Protein AF-A0A7Y1UK53-F1 (afdb_monomer_lite)

Radius of gyration: 24.11 Å; chains: 1; bounding box: 66×49×59 Å

Foldseek 3Di:
DDPDDAPCVVLCVVVCCLVVVLVVVLPPDDDDDDDDDDPVVVCVVVVVVVVVVVVVVVVVCVVPPPPPPCALVNLVVVLVVCLVVLHADAQQSSLVSCLVVCLVCLVVVVVVVVVNQLVVLLVVLVVLCVLLVADPVLSVVSSVLLVVQLVVLSVQLVCQSPDPPHGPLSNVVSSPRVVRSCVCVLVSVCVRHDDPSNVVSVVVLLVVLVVVLQVQLVVLLVVLCVQQVDDPLLSLLSSLLSSLADPSQDFPDDDGNVPPDRHRAYDPRSVVSNCVSDDPRSNVSVVVVVVVVVVVVQVVQVSSSYGQDPVNLSVCPNRD

Structure (mmCIF, N/CA/C/O backbone):
data_AF-A0A7Y1UK53-F1
#
_entry.id   AF-A0A7Y1UK53-F1
#
loop_
_atom_site.group_PDB
_atom_site.id
_atom_site.type_symbol
_atom_site.label_atom_id
_atom_site.label_alt_id
_atom_site.label_comp_id
_atom_site.label_asym_id
_atom_site.label_entity_id
_atom_site.label_seq_id
_atom_site.pdbx_PDB_ins_code
_atom_site.Cartn_x
_atom_site.Cartn_y
_atom_site.Cartn_z
_atom_site.occupancy
_atom_site.B_iso_or_equiv
_atom_site.auth_seq_id
_atom_site.auth_comp_id
_atom_site.auth_asym_id
_atom_site.auth_atom_id
_atom_site.pdbx_PDB_model_num
ATOM 1 N N . MET A 1 1 ? -17.431 25.191 1.218 1.00 30.12 1 MET A N 1
ATO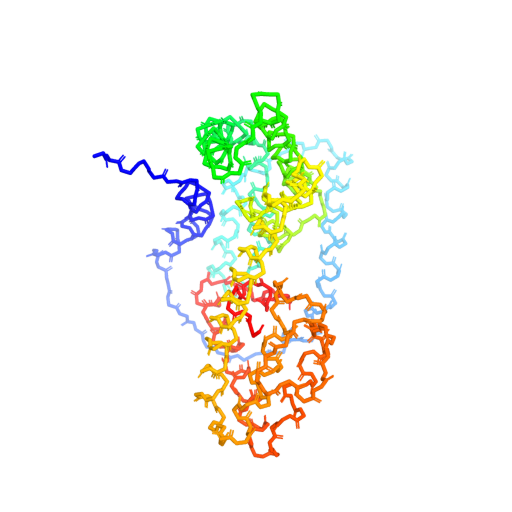M 2 C CA . MET A 1 1 ? -16.284 24.800 2.061 1.00 30.12 1 MET A CA 1
ATOM 3 C C . MET A 1 1 ? -15.197 24.296 1.139 1.00 30.12 1 MET A C 1
ATOM 5 O O . MET A 1 1 ? -15.402 23.319 0.433 1.00 30.12 1 MET A O 1
ATOM 9 N N . THR A 1 2 ? -14.118 25.059 1.030 1.00 26.05 2 THR A N 1
ATOM 10 C CA . THR A 1 2 ? -12.956 24.758 0.193 1.00 26.05 2 THR A CA 1
ATOM 11 C C . THR A 1 2 ? -12.216 23.565 0.791 1.00 26.05 2 THR A C 1
ATOM 13 O O . THR A 1 2 ? -11.764 23.652 1.929 1.00 26.05 2 THR A O 1
ATOM 16 N N . LYS A 1 3 ? -12.134 22.448 0.055 1.00 30.72 3 LYS A N 1
ATOM 17 C CA . LYS A 1 3 ? -11.246 21.326 0.388 1.00 30.72 3 LYS A CA 1
ATOM 18 C C . LYS A 1 3 ? -9.819 21.874 0.443 1.00 30.72 3 LYS A C 1
ATOM 20 O O . LYS A 1 3 ? -9.294 22.271 -0.596 1.00 30.72 3 LYS A O 1
ATOM 25 N N . SER A 1 4 ? -9.226 21.936 1.633 1.00 27.69 4 SER A N 1
ATOM 26 C CA . SER A 1 4 ? -7.779 22.110 1.744 1.00 27.69 4 SER A CA 1
ATOM 27 C C . SER A 1 4 ? -7.099 20.911 1.068 1.00 27.69 4 SER A C 1
ATOM 29 O O . SER A 1 4 ? -7.592 19.787 1.201 1.00 27.69 4 SER A O 1
ATOM 31 N N . PRO A 1 5 ? -6.029 21.130 0.292 1.00 30.48 5 PRO A N 1
ATOM 32 C CA . PRO A 1 5 ? -5.264 20.045 -0.314 1.00 30.48 5 PRO A CA 1
ATOM 33 C C . PRO A 1 5 ? -4.665 19.158 0.791 1.00 30.48 5 PRO A C 1
ATOM 35 O O . PRO A 1 5 ? -3.959 19.663 1.657 1.00 30.48 5 PRO A O 1
ATOM 38 N N . GLY A 1 6 ? -4.987 17.860 0.799 1.00 33.41 6 GLY A N 1
ATOM 39 C CA . GLY A 1 6 ? -4.488 16.909 1.803 1.00 33.41 6 GLY A CA 1
ATOM 40 C C . GLY A 1 6 ? -3.017 16.524 1.590 1.00 33.41 6 GLY A C 1
ATOM 41 O O . GLY A 1 6 ? -2.483 16.693 0.493 1.00 33.41 6 GLY A O 1
ATOM 42 N N . MET A 1 7 ? -2.379 15.956 2.620 1.00 36.75 7 MET A N 1
ATOM 43 C CA . MET A 1 7 ? -0.965 15.534 2.682 1.00 36.75 7 MET A CA 1
ATOM 44 C C . MET A 1 7 ? -0.437 14.763 1.455 1.00 36.75 7 MET A C 1
ATOM 46 O O . MET A 1 7 ? 0.719 14.958 1.062 1.00 36.75 7 MET A O 1
ATOM 50 N N . ARG A 1 8 ? -1.295 13.997 0.761 1.00 36.97 8 ARG A N 1
ATOM 51 C CA . ARG A 1 8 ? -1.004 13.373 -0.549 1.00 36.97 8 ARG A CA 1
ATOM 52 C C . ARG A 1 8 ? -0.418 14.349 -1.573 1.00 36.97 8 ARG A C 1
ATOM 54 O O . ARG A 1 8 ? 0.417 13.959 -2.380 1.00 36.97 8 ARG A O 1
ATOM 61 N N . GLN A 1 9 ? -0.824 15.617 -1.538 1.00 36.00 9 GLN A N 1
ATOM 62 C CA . GLN A 1 9 ? -0.359 16.646 -2.464 1.00 36.00 9 GLN A CA 1
ATOM 63 C C . GLN A 1 9 ? 0.997 17.240 -2.067 1.00 36.00 9 GLN A C 1
ATOM 65 O O . GLN A 1 9 ? 1.722 17.673 -2.952 1.00 36.00 9 GLN A O 1
ATOM 70 N N . TYR A 1 10 ? 1.367 17.223 -0.780 1.00 34.94 10 TYR A N 1
ATOM 71 C CA . TYR A 1 10 ? 2.610 17.816 -0.262 1.00 34.94 10 TYR A CA 1
ATOM 72 C C . TYR A 1 10 ? 3.778 16.819 -0.204 1.00 34.94 10 TYR A C 1
ATOM 74 O O . TYR A 1 10 ? 4.892 17.158 -0.597 1.00 34.94 10 TYR A O 1
ATOM 82 N N . LEU A 1 11 ? 3.520 15.567 0.184 1.00 38.41 11 LEU A N 1
ATOM 83 C CA . LEU A 1 11 ? 4.475 14.457 0.045 1.00 38.41 11 LEU A CA 1
ATOM 84 C C . LEU A 1 11 ? 4.567 13.989 -1.410 1.00 38.41 11 LEU A C 1
ATOM 86 O O . LEU A 1 11 ? 5.667 13.776 -1.909 1.00 38.41 11 LEU A O 1
ATOM 90 N N . GLY A 1 12 ? 3.445 13.978 -2.138 1.00 36.84 12 GLY A N 1
ATOM 91 C CA . GLY A 1 12 ? 3.438 13.875 -3.598 1.00 36.84 12 GLY A CA 1
ATOM 92 C C . GLY A 1 12 ? 4.128 15.056 -4.288 1.00 36.84 12 GLY A C 1
ATOM 93 O O . GLY A 1 12 ? 4.612 14.890 -5.396 1.00 36.84 12 GLY A O 1
ATOM 94 N N . LEU A 1 13 ? 4.260 16.217 -3.633 1.00 36.38 13 LEU A N 1
ATOM 95 C CA . LEU A 1 13 ? 5.105 17.330 -4.086 1.00 36.38 13 LEU A CA 1
ATOM 96 C C . LEU A 1 13 ? 6.578 17.125 -3.752 1.00 36.38 13 LEU A C 1
ATOM 98 O O . LEU A 1 13 ? 7.384 17.647 -4.498 1.00 36.38 13 LEU A O 1
ATOM 102 N N . ALA A 1 14 ? 6.948 16.413 -2.682 1.00 36.78 14 ALA A N 1
ATOM 103 C CA . ALA A 1 14 ? 8.341 16.104 -2.338 1.00 36.78 14 ALA A CA 1
ATOM 104 C C . ALA A 1 14 ? 8.880 14.925 -3.166 1.00 36.78 14 ALA A C 1
ATOM 106 O O . ALA A 1 14 ? 9.961 15.022 -3.738 1.00 36.78 14 ALA A O 1
ATOM 107 N N . ILE A 1 15 ? 8.082 13.864 -3.324 1.00 42.47 15 ILE A N 1
ATOM 108 C CA . ILE A 1 15 ? 8.299 12.774 -4.286 1.00 42.47 15 ILE A CA 1
ATOM 109 C C . ILE A 1 15 ? 8.177 13.322 -5.709 1.00 42.47 15 ILE A C 1
ATOM 111 O O . ILE A 1 15 ? 9.030 13.062 -6.543 1.00 42.47 15 ILE A O 1
ATOM 115 N N . GLY A 1 16 ? 7.187 14.171 -5.977 1.00 39.22 16 GLY A N 1
ATOM 116 C CA . GLY A 1 16 ? 7.048 14.907 -7.232 1.00 39.22 16 GLY A CA 1
ATOM 117 C C . GLY A 1 16 ? 8.107 15.987 -7.437 1.00 39.22 16 GLY A C 1
ATOM 118 O O . GLY A 1 16 ? 8.280 16.413 -8.566 1.00 39.22 16 GLY A O 1
ATOM 119 N N . LEU A 1 17 ? 8.857 16.405 -6.409 1.00 39.19 17 LEU A N 1
ATOM 120 C CA . LEU A 1 17 ? 10.076 17.211 -6.542 1.00 39.19 17 LEU A CA 1
ATOM 121 C C . LEU A 1 17 ? 11.278 16.308 -6.784 1.00 39.19 17 LEU A C 1
ATOM 123 O O . LEU A 1 17 ? 12.156 16.698 -7.527 1.00 39.19 17 LEU A O 1
ATOM 127 N N . LEU A 1 18 ? 11.348 15.113 -6.200 1.00 44.09 18 LEU A N 1
ATOM 128 C CA . LEU A 1 18 ? 12.395 14.138 -6.520 1.00 44.09 18 LEU A CA 1
ATOM 129 C C . LEU A 1 18 ? 12.277 13.707 -7.989 1.00 44.09 18 LEU A C 1
ATOM 131 O O . LEU A 1 18 ? 13.238 13.810 -8.747 1.00 44.09 18 LEU A O 1
ATOM 135 N N . VAL A 1 19 ? 11.064 13.351 -8.411 1.00 43.59 19 VAL A N 1
ATOM 136 C CA . VAL A 1 19 ? 10.702 13.008 -9.791 1.00 43.59 19 VAL A CA 1
ATOM 137 C C . VAL A 1 19 ? 10.646 14.251 -10.683 1.00 43.59 19 VAL A C 1
ATOM 139 O O . VAL A 1 19 ? 11.002 14.175 -11.849 1.00 43.59 19 VAL A O 1
ATOM 142 N N . GLY A 1 20 ? 10.248 15.415 -10.167 1.00 35.75 20 GLY A N 1
ATOM 143 C CA . GLY A 1 20 ? 10.090 16.651 -10.943 1.00 35.75 20 GLY A CA 1
ATOM 144 C C . GLY A 1 20 ? 11.336 17.528 -11.024 1.00 35.75 20 GLY A C 1
ATOM 145 O O . GLY A 1 20 ? 11.448 18.287 -11.971 1.00 35.75 20 GLY A O 1
ATOM 146 N N . VAL A 1 21 ? 12.301 17.424 -10.108 1.00 38.31 21 VAL A N 1
ATOM 147 C CA . VAL A 1 21 ? 13.647 18.009 -10.257 1.00 38.31 21 VAL A CA 1
ATOM 148 C C . VAL A 1 21 ? 14.485 17.125 -11.172 1.00 38.31 21 VAL A C 1
ATOM 150 O O . VAL A 1 21 ? 15.196 17.670 -12.014 1.00 38.31 21 VAL A O 1
ATOM 153 N N . ALA A 1 22 ? 14.331 15.796 -11.102 1.00 37.56 22 ALA A N 1
ATOM 154 C CA . ALA A 1 22 ? 14.814 14.907 -12.156 1.00 37.56 22 ALA A CA 1
ATOM 155 C C . ALA A 1 22 ? 14.142 15.267 -13.498 1.00 37.56 22 ALA A C 1
ATOM 157 O O . ALA A 1 22 ? 14.818 15.639 -14.448 1.00 37.56 22 ALA A O 1
ATOM 158 N N . GLY A 1 23 ? 12.810 15.315 -13.560 1.00 32.38 23 GLY A N 1
ATOM 159 C CA . GLY A 1 23 ? 12.045 15.601 -14.779 1.00 32.38 23 GLY A CA 1
ATOM 160 C C . GLY A 1 23 ? 12.248 17.005 -15.369 1.00 32.38 23 GLY A C 1
ATOM 161 O O . GLY A 1 23 ? 12.335 17.145 -16.586 1.00 32.38 23 GLY A O 1
ATOM 162 N N . ALA A 1 24 ? 12.375 18.054 -14.550 1.00 32.00 24 ALA A N 1
ATOM 163 C CA . ALA A 1 24 ? 12.554 19.433 -15.021 1.00 32.00 24 ALA A CA 1
ATOM 164 C C . ALA A 1 24 ? 13.987 19.736 -15.483 1.00 32.00 24 ALA A C 1
ATOM 166 O O . ALA A 1 24 ? 14.172 20.632 -16.306 1.00 32.00 24 ALA A O 1
ATOM 167 N N . LEU A 1 25 ? 14.992 18.997 -14.996 1.00 34.72 25 LEU A N 1
ATOM 168 C CA . LEU A 1 25 ? 16.358 19.066 -15.526 1.00 34.72 25 LEU A CA 1
ATOM 169 C C . LEU A 1 25 ? 16.537 18.174 -16.767 1.00 34.72 25 LEU A C 1
ATOM 171 O O . LEU A 1 25 ? 17.306 18.535 -17.655 1.00 34.72 25 LEU A O 1
ATOM 175 N N . LEU A 1 26 ? 15.787 17.070 -16.872 1.00 39.56 26 LEU A N 1
ATOM 176 C CA . LEU A 1 26 ? 15.841 16.125 -17.996 1.00 39.56 26 LEU A CA 1
ATOM 177 C C . LEU A 1 26 ? 15.049 16.578 -19.241 1.00 39.56 26 LEU A C 1
ATOM 179 O O . LEU A 1 26 ? 15.323 16.110 -20.343 1.00 39.56 26 LEU A O 1
ATOM 183 N N . PHE A 1 27 ? 14.126 17.543 -19.127 1.00 32.53 27 PHE A N 1
ATOM 184 C CA . PHE A 1 27 ? 13.351 18.054 -20.274 1.00 32.53 27 PHE A CA 1
ATOM 185 C C . PHE A 1 27 ? 14.057 19.120 -21.138 1.00 32.53 27 PHE A C 1
ATOM 187 O O . PHE A 1 27 ? 13.461 19.646 -22.082 1.00 32.53 27 PHE A O 1
ATOM 194 N N . GLN A 1 28 ? 15.333 19.427 -20.881 1.00 30.73 28 GLN A N 1
ATOM 195 C CA . GLN A 1 28 ? 16.156 20.239 -21.783 1.00 30.73 28 GLN A CA 1
ATOM 196 C C . GLN A 1 28 ? 17.331 19.428 -22.355 1.00 30.73 28 GLN A C 1
ATOM 198 O O . GLN A 1 28 ? 18.448 19.500 -21.860 1.00 30.73 28 GLN A O 1
ATOM 203 N N . GLN A 1 29 ? 17.055 18.780 -23.498 1.00 36.78 29 GLN A N 1
ATOM 204 C CA . GLN A 1 29 ? 17.997 18.246 -24.501 1.00 36.78 29 GLN A CA 1
ATOM 205 C C . GLN A 1 29 ? 18.645 16.878 -24.205 1.00 36.78 29 GLN A C 1
ATOM 207 O O . GLN A 1 29 ? 19.621 16.803 -23.469 1.00 36.78 29 GLN A O 1
ATOM 212 N N . SER A 1 30 ? 18.238 15.821 -24.927 1.00 31.66 30 SER A N 1
ATOM 213 C CA . SER A 1 30 ? 19.038 15.176 -26.001 1.00 31.66 30 SER A CA 1
ATOM 214 C C . SER A 1 30 ? 18.424 13.851 -26.507 1.00 31.66 30 SER A C 1
ATOM 216 O O . SER A 1 30 ? 17.661 13.196 -25.809 1.00 31.66 30 SER A O 1
ATOM 218 N N . LEU A 1 31 ? 18.706 13.537 -27.780 1.00 32.34 31 LEU A N 1
ATOM 219 C CA . LEU A 1 31 ? 18.336 12.327 -28.539 1.00 32.34 31 LEU A CA 1
ATOM 220 C C . LEU A 1 31 ? 19.377 11.198 -28.320 1.00 32.34 31 LEU A C 1
ATOM 222 O O . LEU A 1 31 ? 20.532 11.528 -28.048 1.00 32.34 31 LEU A O 1
ATOM 226 N N . PRO A 1 32 ? 19.027 9.908 -28.512 1.00 35.19 32 PRO A N 1
ATOM 227 C CA . PRO A 1 32 ? 19.918 8.762 -28.258 1.00 35.19 32 PRO A CA 1
ATOM 228 C C . PRO A 1 32 ? 20.767 8.340 -29.483 1.00 35.19 32 PRO A C 1
ATOM 230 O O . PRO A 1 32 ? 20.364 8.623 -30.616 1.00 35.19 32 PRO A O 1
ATOM 233 N N . PRO A 1 33 ? 21.877 7.590 -29.294 1.00 34.09 33 PRO A N 1
ATOM 234 C CA . PRO A 1 33 ? 22.400 6.655 -30.299 1.00 34.09 33 PRO A CA 1
ATOM 235 C C . PRO A 1 33 ? 22.367 5.163 -29.863 1.00 34.09 33 PRO A C 1
ATOM 237 O O . PRO A 1 33 ? 22.062 4.848 -28.718 1.00 34.09 33 PRO A O 1
ATOM 240 N N . GLU A 1 34 ? 22.628 4.278 -30.841 1.00 34.66 34 GLU A N 1
ATOM 241 C CA . GLU A 1 34 ? 22.211 2.861 -30.996 1.00 34.66 34 GLU A CA 1
ATOM 242 C C . GLU A 1 34 ? 22.930 1.753 -30.184 1.00 34.66 34 GLU A C 1
ATOM 244 O O . GLU A 1 34 ? 24.041 1.914 -29.682 1.00 34.66 34 GLU A O 1
ATOM 249 N N . GLU A 1 35 ? 22.249 0.595 -30.140 1.00 31.19 35 GLU A N 1
ATOM 250 C CA . GLU A 1 35 ? 22.465 -0.632 -29.355 1.00 31.19 35 GLU A CA 1
ATOM 251 C C . GLU A 1 35 ? 23.696 -1.498 -29.706 1.00 31.19 35 GLU A C 1
ATOM 253 O O . GLU A 1 35 ? 24.004 -1.749 -30.872 1.00 31.19 35 GLU A O 1
ATOM 258 N N . GLY A 1 36 ? 24.269 -2.111 -28.655 1.00 45.28 36 GLY A N 1
ATOM 259 C CA . GLY A 1 36 ? 24.875 -3.450 -28.702 1.00 45.28 36 GLY A CA 1
ATOM 260 C C . GLY A 1 36 ? 26.302 -3.567 -28.151 1.00 45.28 36 GLY A C 1
ATOM 261 O O . GLY A 1 36 ? 27.259 -3.354 -28.892 1.00 45.28 36 GLY A O 1
ATOM 262 N N . SER A 1 37 ? 26.484 -4.010 -26.894 1.00 40.31 37 SER A N 1
ATOM 263 C CA . SER A 1 37 ? 27.762 -4.605 -26.450 1.00 40.31 37 SER A CA 1
ATOM 264 C C . SER A 1 37 ? 27.671 -5.437 -25.154 1.00 40.31 37 SER A C 1
ATOM 266 O O . SER A 1 37 ? 26.706 -5.343 -24.403 1.00 40.31 37 SER A O 1
ATOM 268 N N . MET A 1 38 ? 28.699 -6.272 -24.932 1.00 35.50 38 MET A N 1
ATOM 269 C CA . MET A 1 38 ? 28.931 -7.199 -23.809 1.00 35.50 38 MET A CA 1
ATOM 270 C C . MET A 1 38 ? 29.066 -6.498 -22.433 1.00 35.50 38 MET A C 1
ATOM 272 O O . MET A 1 38 ? 30.120 -6.572 -21.802 1.00 35.50 38 MET A O 1
ATOM 276 N N . GLN A 1 39 ? 28.032 -5.806 -21.958 1.00 39.06 39 GLN A N 1
ATOM 277 C CA . GLN A 1 39 ? 28.022 -5.129 -20.648 1.00 39.06 39 GLN A CA 1
ATOM 278 C C . GLN A 1 39 ? 27.221 -5.875 -19.567 1.00 39.06 39 GLN A C 1
ATOM 280 O O . GLN A 1 39 ? 27.529 -5.753 -18.387 1.00 39.06 39 GLN A O 1
ATOM 285 N N . GLU A 1 40 ? 26.329 -6.784 -19.957 1.00 41.84 40 GLU A N 1
ATOM 286 C CA . GLU A 1 40 ? 25.398 -7.478 -19.049 1.00 41.84 40 GLU A CA 1
ATOM 287 C C . GLU A 1 40 ? 26.067 -8.468 -18.063 1.00 41.84 40 GLU A C 1
ATOM 289 O O . GLU A 1 40 ? 25.503 -8.798 -17.027 1.00 41.84 40 GLU A O 1
ATOM 294 N N . GLN A 1 41 ? 27.295 -8.938 -18.332 1.00 42.62 41 GLN A N 1
ATOM 295 C CA . GLN A 1 41 ? 27.988 -9.922 -17.470 1.00 42.62 41 GLN A CA 1
ATOM 296 C C . GLN A 1 41 ? 29.036 -9.314 -16.519 1.00 42.62 41 GLN A C 1
ATOM 298 O O . GLN A 1 41 ? 29.596 -10.027 -15.687 1.00 42.62 41 GLN A O 1
ATOM 303 N N . LEU A 1 42 ? 29.299 -8.006 -16.612 1.00 35.50 42 LEU A N 1
ATOM 304 C CA . LEU A 1 42 ? 30.184 -7.276 -15.691 1.00 35.50 42 LEU A CA 1
ATOM 305 C C . LEU A 1 42 ? 29.409 -6.600 -14.545 1.00 35.50 42 LEU A C 1
ATOM 307 O O . LEU A 1 42 ? 29.986 -6.333 -13.493 1.00 35.50 42 LEU A O 1
ATOM 311 N N . GLU A 1 43 ? 28.101 -6.388 -14.708 1.00 40.19 43 GLU A N 1
ATOM 312 C CA . GLU A 1 43 ? 27.260 -5.602 -13.794 1.00 40.19 43 GLU A CA 1
ATOM 313 C C . GLU A 1 43 ? 27.024 -6.256 -12.423 1.00 40.19 43 GLU A C 1
ATOM 315 O O . GLU A 1 43 ? 26.977 -5.551 -11.414 1.00 40.19 43 GLU A O 1
ATOM 320 N N . GLU A 1 44 ? 26.941 -7.589 -12.338 1.00 40.62 44 GLU A N 1
ATOM 321 C CA . GLU A 1 44 ? 26.718 -8.290 -11.061 1.00 40.62 44 GLU A CA 1
ATOM 322 C C . GLU A 1 44 ? 27.948 -8.216 -10.142 1.00 40.62 44 GLU A C 1
ATOM 324 O O . GLU A 1 44 ? 27.827 -7.965 -8.941 1.00 40.62 44 GLU A O 1
ATOM 329 N N . VAL A 1 45 ? 29.147 -8.329 -10.721 1.00 37.06 45 VAL A N 1
ATOM 330 C CA . VAL A 1 45 ? 30.413 -8.220 -9.982 1.00 37.06 45 VAL A CA 1
ATOM 331 C C . VAL A 1 45 ? 30.751 -6.755 -9.699 1.00 37.06 45 VAL A C 1
ATOM 333 O O . VAL A 1 45 ? 31.243 -6.439 -8.618 1.00 37.06 45 VAL A O 1
ATOM 336 N N . GLU A 1 46 ? 30.448 -5.832 -10.616 1.00 41.50 46 GLU A N 1
ATOM 337 C CA . GLU A 1 46 ? 30.684 -4.404 -10.402 1.00 41.50 46 GLU A CA 1
ATOM 338 C C . GLU A 1 46 ? 29.731 -3.778 -9.381 1.00 41.50 46 GLU A C 1
ATOM 340 O O . GLU A 1 46 ? 30.163 -2.889 -8.653 1.00 41.50 46 GLU A O 1
ATOM 345 N N . ALA A 1 47 ? 28.479 -4.228 -9.261 1.00 43.94 47 ALA A N 1
ATOM 346 C CA . ALA A 1 47 ? 27.545 -3.701 -8.264 1.00 43.94 47 ALA A CA 1
ATOM 347 C C . ALA A 1 47 ? 27.999 -4.016 -6.827 1.00 43.94 47 ALA A C 1
ATOM 349 O O . ALA A 1 47 ? 28.046 -3.118 -5.981 1.00 43.94 47 ALA A O 1
ATOM 350 N N . GLU A 1 48 ? 28.423 -5.254 -6.552 1.00 45.66 48 GLU A N 1
ATOM 351 C CA . GLU A 1 48 ? 28.965 -5.619 -5.237 1.00 45.66 48 GLU A CA 1
ATOM 352 C C . GLU A 1 48 ? 30.318 -4.946 -4.970 1.00 45.66 48 GLU A C 1
ATOM 354 O O . GLU A 1 48 ? 30.547 -4.417 -3.876 1.00 45.66 48 GLU A O 1
ATOM 359 N N . LEU A 1 49 ? 31.193 -4.863 -5.981 1.00 38.94 49 LEU A N 1
ATOM 360 C CA . LEU A 1 49 ? 32.471 -4.162 -5.851 1.00 38.94 49 LEU A CA 1
ATOM 361 C C . LEU A 1 49 ? 32.286 -2.644 -5.679 1.00 38.94 49 LEU A C 1
ATOM 363 O O . LEU A 1 49 ? 33.107 -2.016 -5.014 1.00 38.94 49 LEU A O 1
ATOM 367 N N . ARG A 1 50 ? 31.219 -2.042 -6.230 1.00 50.78 50 ARG A N 1
ATOM 368 C CA . ARG A 1 50 ? 30.877 -0.611 -6.092 1.00 50.78 50 ARG A CA 1
ATOM 369 C C . ARG A 1 50 ? 30.301 -0.276 -4.726 1.00 50.78 50 ARG A C 1
ATOM 371 O O . ARG A 1 50 ? 30.682 0.744 -4.160 1.00 50.78 50 ARG A O 1
ATOM 378 N N . VAL A 1 51 ? 29.463 -1.141 -4.154 1.00 51.00 51 VAL A N 1
ATOM 379 C CA . VAL A 1 51 ? 29.006 -0.989 -2.761 1.00 51.00 51 VAL A CA 1
ATOM 380 C C . VAL A 1 51 ? 30.203 -1.062 -1.807 1.00 51.00 51 VAL A C 1
ATOM 382 O O . VAL A 1 51 ? 30.318 -0.251 -0.887 1.00 51.00 51 VAL A O 1
ATOM 385 N N . VAL A 1 52 ? 31.146 -1.978 -2.047 1.00 49.47 52 VAL A N 1
ATOM 386 C CA . VAL A 1 52 ? 32.369 -2.108 -1.236 1.00 49.47 52 VAL A CA 1
ATOM 387 C C . VAL A 1 52 ? 33.372 -0.974 -1.498 1.00 49.47 52 VAL A C 1
ATOM 389 O O . VAL A 1 52 ? 33.989 -0.480 -0.555 1.00 49.47 52 VAL A O 1
ATOM 392 N N . SER A 1 53 ? 33.525 -0.501 -2.737 1.00 46.50 53 SER A N 1
ATOM 393 C CA . SER A 1 53 ? 34.448 0.592 -3.070 1.00 46.50 53 SER A CA 1
ATOM 394 C C . SER A 1 53 ? 33.932 1.954 -2.617 1.00 46.50 53 SER A C 1
ATOM 396 O O . SER A 1 53 ? 34.726 2.760 -2.141 1.00 46.50 53 SER A O 1
ATOM 398 N N . GLN A 1 54 ? 32.619 2.201 -2.652 1.00 54.16 54 GLN A N 1
ATOM 399 C CA . GLN A 1 54 ? 32.024 3.386 -2.035 1.00 54.16 54 GLN A CA 1
ATOM 400 C C . GLN A 1 54 ? 32.108 3.330 -0.507 1.00 54.16 54 GLN A C 1
ATOM 402 O O . GLN A 1 54 ? 32.417 4.351 0.102 1.00 54.16 54 GLN A O 1
ATOM 407 N N . ARG A 1 55 ? 31.942 2.153 0.120 1.00 55.69 55 ARG A N 1
ATOM 408 C CA . ARG A 1 55 ? 32.238 1.968 1.556 1.00 55.69 55 ARG A CA 1
ATOM 409 C C . ARG A 1 55 ? 33.689 2.315 1.877 1.00 55.69 55 ARG A C 1
ATOM 411 O O . ARG A 1 55 ? 33.932 3.074 2.808 1.00 55.69 55 ARG A O 1
ATOM 418 N N . ASN A 1 56 ? 34.641 1.829 1.081 1.00 46.41 56 ASN A N 1
ATOM 419 C CA . ASN A 1 56 ? 36.050 2.186 1.242 1.00 46.41 56 ASN A CA 1
ATOM 420 C C . ASN A 1 56 ? 36.300 3.674 0.980 1.00 46.41 56 ASN A C 1
ATOM 422 O O . ASN A 1 56 ? 37.050 4.276 1.728 1.00 46.41 56 ASN A O 1
ATOM 426 N N . ALA A 1 57 ? 35.634 4.302 0.011 1.00 51.38 57 ALA A N 1
ATOM 427 C CA . ALA A 1 57 ? 35.771 5.734 -0.251 1.00 51.38 57 ALA A CA 1
ATOM 428 C C . ALA A 1 57 ? 35.192 6.604 0.880 1.00 51.38 57 ALA A C 1
ATOM 430 O O . ALA A 1 57 ? 35.747 7.656 1.187 1.00 51.38 57 ALA A O 1
ATOM 431 N N . VAL A 1 58 ? 34.098 6.173 1.519 1.00 49.72 58 VAL A N 1
ATOM 432 C CA . VAL A 1 58 ? 33.534 6.824 2.713 1.00 49.72 58 VAL A CA 1
ATOM 433 C C . VAL A 1 58 ? 34.484 6.660 3.904 1.00 49.72 58 VAL A C 1
ATOM 435 O O . VAL A 1 58 ? 34.811 7.651 4.551 1.00 49.72 58 VAL A O 1
ATOM 438 N N . LEU A 1 59 ? 35.022 5.457 4.127 1.00 46.91 59 LEU A N 1
ATOM 439 C CA . LEU A 1 59 ? 35.999 5.185 5.190 1.00 46.91 59 LEU A CA 1
ATOM 440 C C . LEU A 1 59 ? 37.351 5.899 4.956 1.00 46.91 59 LEU A C 1
ATOM 442 O O . LEU A 1 59 ? 37.953 6.427 5.891 1.00 46.91 59 LEU A O 1
ATOM 446 N N . GLU A 1 60 ? 37.825 5.989 3.711 1.00 43.31 60 GLU A N 1
ATOM 447 C CA . GLU A 1 60 ? 39.027 6.744 3.323 1.00 43.31 60 GLU A CA 1
ATOM 448 C C . GLU A 1 60 ? 38.813 8.261 3.444 1.00 43.31 60 GLU A C 1
ATOM 450 O O . GLU A 1 60 ? 39.729 8.994 3.841 1.00 43.31 60 GLU A O 1
ATOM 455 N N . ALA A 1 61 ? 37.602 8.751 3.161 1.00 43.50 61 ALA A N 1
ATOM 456 C CA . ALA A 1 61 ? 37.225 10.146 3.381 1.00 43.50 61 ALA A CA 1
ATOM 457 C C . ALA A 1 61 ? 37.134 10.494 4.879 1.00 43.50 61 ALA A C 1
ATOM 459 O O . ALA A 1 61 ? 37.499 11.607 5.270 1.00 43.50 61 ALA A O 1
ATOM 460 N N . GLU A 1 62 ? 36.718 9.549 5.727 1.00 43.31 62 GLU A N 1
ATOM 461 C CA . GLU A 1 62 ? 36.759 9.687 7.188 1.00 43.31 62 GLU A CA 1
ATOM 462 C C . GLU A 1 62 ? 38.198 9.686 7.733 1.00 43.31 62 GLU A C 1
ATOM 464 O O . GLU A 1 62 ? 38.506 10.452 8.649 1.00 43.31 62 GLU A O 1
ATOM 469 N N . GLY A 1 63 ? 39.111 8.920 7.124 1.00 38.41 63 GLY A N 1
ATOM 470 C CA . GLY A 1 63 ? 40.525 8.852 7.514 1.00 38.41 63 GLY A CA 1
ATOM 471 C C . GLY A 1 63 ? 41.401 10.046 7.098 1.00 38.41 63 GLY A C 1
ATOM 472 O O . GLY A 1 63 ? 42.452 10.266 7.699 1.00 38.41 63 GLY A O 1
ATOM 473 N N . THR A 1 64 ? 41.004 10.845 6.097 1.00 39.75 64 THR A N 1
ATOM 474 C CA . THR A 1 64 ? 41.887 11.865 5.476 1.00 39.75 64 THR A CA 1
ATOM 475 C C . THR A 1 64 ? 41.535 13.330 5.760 1.00 39.75 64 THR A C 1
ATOM 477 O O . THR A 1 64 ? 42.173 14.230 5.212 1.00 39.75 64 THR A O 1
ATOM 480 N N . GLY A 1 65 ? 40.565 13.631 6.631 1.00 38.69 65 GLY A N 1
ATOM 481 C CA . GLY A 1 65 ? 40.319 14.997 7.133 1.00 38.69 65 GLY A CA 1
ATOM 482 C C . GLY A 1 65 ? 39.921 16.054 6.082 1.00 38.69 65 GLY A C 1
ATOM 483 O O . GLY A 1 65 ? 39.732 17.224 6.421 1.00 38.69 65 GLY A O 1
ATOM 484 N N . ARG A 1 66 ? 39.744 15.682 4.808 1.00 39.97 66 ARG A N 1
ATOM 485 C CA . ARG A 1 66 ? 39.298 16.570 3.724 1.00 39.97 66 ARG A CA 1
ATOM 486 C C . ARG A 1 66 ? 37.772 16.592 3.657 1.00 39.97 66 ARG A C 1
ATOM 488 O O . ARG A 1 66 ? 37.157 15.976 2.794 1.00 39.97 66 ARG A O 1
ATOM 495 N N . ARG A 1 67 ? 37.141 17.371 4.541 1.00 40.06 67 ARG A N 1
ATOM 496 C CA . ARG A 1 67 ? 35.729 17.774 4.397 1.00 40.06 67 ARG A CA 1
ATOM 497 C C . ARG A 1 67 ? 35.559 18.745 3.221 1.00 40.06 67 ARG A C 1
ATOM 499 O O . ARG A 1 67 ? 35.361 19.939 3.413 1.00 40.06 67 ARG A O 1
ATOM 506 N N . GLY A 1 68 ? 35.597 18.227 2.000 1.00 39.31 68 GLY A N 1
ATOM 507 C CA . GLY A 1 68 ? 34.850 18.802 0.887 1.00 39.31 68 GLY A CA 1
ATOM 508 C C . GLY A 1 68 ? 33.503 18.094 0.835 1.00 39.31 68 GLY A C 1
ATOM 509 O O . GLY A 1 68 ? 33.378 17.082 0.156 1.00 39.31 68 GLY A O 1
ATOM 510 N N . ARG A 1 69 ? 32.522 18.555 1.619 1.00 50.69 69 ARG A N 1
ATOM 511 C CA . ARG A 1 69 ? 31.146 18.031 1.581 1.00 50.69 69 ARG A CA 1
ATOM 512 C C . ARG A 1 69 ? 30.626 18.266 0.154 1.00 50.69 69 ARG A C 1
ATOM 514 O O . ARG A 1 69 ? 30.305 19.404 -0.174 1.00 50.69 69 ARG A O 1
ATOM 521 N N . ARG A 1 70 ? 30.613 17.239 -0.707 1.00 59.19 70 ARG A N 1
ATOM 522 C CA . ARG A 1 70 ? 29.956 17.326 -2.023 1.00 59.19 70 ARG A CA 1
ATOM 523 C C . ARG A 1 70 ? 28.518 17.772 -1.772 1.00 59.19 70 ARG A C 1
ATOM 525 O O . ARG A 1 70 ? 27.821 17.152 -0.969 1.00 59.19 70 ARG A O 1
ATOM 532 N N . SER A 1 71 ? 28.114 18.893 -2.363 1.00 72.94 71 SER A N 1
ATOM 533 C CA . SER A 1 71 ? 26.762 19.410 -2.169 1.00 72.94 71 SER A CA 1
ATOM 534 C C . SER A 1 71 ? 25.767 18.574 -2.977 1.00 72.94 71 SER A C 1
ATOM 536 O O . SER A 1 71 ? 26.144 17.958 -3.973 1.00 72.94 71 SER A O 1
ATOM 538 N N . VAL A 1 72 ? 24.485 18.581 -2.597 1.00 75.44 72 VAL A N 1
ATOM 539 C CA . VAL A 1 72 ? 23.421 17.929 -3.390 1.00 75.44 72 VAL A CA 1
ATOM 540 C C . VAL A 1 72 ? 23.424 18.436 -4.835 1.00 75.44 72 VAL A C 1
ATOM 542 O O . VAL A 1 72 ? 23.236 17.663 -5.767 1.00 75.44 72 VAL A O 1
ATOM 545 N N . ARG A 1 73 ? 23.737 19.722 -5.036 1.00 73.44 73 ARG A N 1
ATOM 546 C CA . ARG A 1 73 ? 23.909 20.324 -6.362 1.00 73.44 73 ARG A CA 1
ATOM 547 C C . ARG A 1 73 ? 25.036 19.663 -7.162 1.00 73.44 73 ARG A C 1
ATOM 549 O O . ARG A 1 73 ? 24.859 19.432 -8.353 1.00 73.44 73 ARG A O 1
ATOM 556 N N . ASP A 1 74 ? 26.171 19.378 -6.529 1.00 76.31 74 ASP A N 1
ATOM 557 C CA . ASP A 1 74 ? 27.304 18.726 -7.196 1.00 76.31 74 ASP A CA 1
ATOM 558 C C . ASP A 1 74 ? 26.979 17.266 -7.521 1.00 76.31 74 ASP A C 1
ATOM 560 O O . ASP A 1 74 ? 27.255 16.817 -8.628 1.00 76.31 74 ASP A O 1
ATOM 564 N N . GLY A 1 75 ? 26.330 16.547 -6.598 1.00 80.25 75 GLY A N 1
ATOM 565 C CA . GLY A 1 75 ? 25.877 15.173 -6.836 1.00 80.25 75 GLY A CA 1
ATOM 566 C C . GLY A 1 75 ? 24.864 15.078 -7.980 1.00 80.25 75 GLY A C 1
ATOM 567 O O . GLY A 1 75 ? 25.022 14.249 -8.871 1.00 80.25 75 GLY A O 1
ATOM 568 N N . MET A 1 76 ? 23.888 15.990 -8.025 1.00 77.69 76 MET A N 1
ATOM 569 C CA . MET A 1 76 ? 22.916 16.061 -9.122 1.00 77.69 76 MET A CA 1
ATOM 570 C C . MET A 1 76 ? 23.557 16.430 -10.456 1.00 77.69 76 MET A C 1
ATOM 572 O O . MET A 1 76 ? 23.158 15.915 -11.496 1.00 77.69 76 MET A O 1
ATOM 576 N N . ARG A 1 77 ? 24.580 17.289 -10.445 1.00 78.06 77 ARG A N 1
ATOM 577 C CA . ARG A 1 77 ? 25.364 17.575 -11.646 1.00 78.06 77 ARG A CA 1
ATOM 578 C C . ARG A 1 77 ? 26.099 16.330 -12.143 1.00 78.06 77 ARG A C 1
ATOM 580 O O . ARG A 1 77 ? 26.069 16.078 -13.338 1.00 78.06 77 ARG A O 1
ATOM 587 N N . THR A 1 78 ? 26.704 15.547 -11.250 1.00 81.88 78 THR A N 1
ATOM 588 C CA . THR A 1 78 ? 27.342 14.274 -11.618 1.00 81.88 78 THR A CA 1
ATOM 589 C C . THR A 1 78 ? 26.330 13.279 -12.184 1.00 81.88 78 THR A C 1
ATOM 591 O O . THR A 1 78 ? 26.623 12.636 -13.182 1.00 81.88 78 THR A O 1
ATOM 594 N N . ILE A 1 79 ? 25.130 13.176 -11.605 1.00 79.94 79 ILE A N 1
ATOM 595 C CA . ILE A 1 79 ? 24.043 12.352 -12.162 1.00 79.94 79 ILE A CA 1
ATOM 596 C C . ILE A 1 79 ? 23.668 12.823 -13.574 1.00 79.94 79 ILE A C 1
ATOM 598 O O . ILE A 1 79 ? 23.569 12.010 -14.485 1.00 79.94 79 ILE A O 1
ATOM 602 N N . ALA A 1 80 ? 23.516 14.132 -13.783 1.00 75.94 80 ALA A N 1
ATOM 603 C CA . ALA A 1 80 ? 23.195 14.681 -15.099 1.00 75.94 80 ALA A CA 1
ATOM 604 C C . ALA A 1 80 ? 24.317 14.460 -16.132 1.00 75.94 80 ALA A C 1
ATOM 606 O O . ALA A 1 80 ? 24.031 14.247 -17.307 1.00 75.94 80 ALA A O 1
ATOM 607 N N . GLU A 1 81 ? 25.582 14.519 -15.708 1.00 80.19 81 GLU A N 1
ATOM 608 C CA . GLU A 1 81 ? 26.742 14.197 -16.548 1.00 80.19 81 GLU A CA 1
ATOM 609 C C . GLU A 1 81 ? 26.728 12.713 -16.947 1.00 80.19 81 GLU A C 1
ATOM 611 O O . GLU A 1 81 ? 26.800 12.427 -18.136 1.00 80.19 81 GLU A O 1
ATOM 616 N N . LYS A 1 82 ? 26.486 11.792 -16.004 1.00 79.31 82 LYS A N 1
ATOM 617 C CA . LYS A 1 82 ? 26.330 10.354 -16.292 1.00 79.31 82 LYS A CA 1
ATOM 618 C C . LYS A 1 82 ? 25.243 10.069 -17.325 1.00 79.31 82 LYS A C 1
ATOM 620 O O . LYS A 1 82 ? 25.499 9.394 -18.314 1.00 79.31 82 LYS A O 1
ATOM 625 N N . ILE A 1 83 ? 24.061 10.655 -17.135 1.00 76.31 83 ILE A N 1
ATOM 626 C CA . ILE A 1 83 ? 22.941 10.501 -18.071 1.00 76.31 83 ILE A CA 1
ATOM 627 C C . ILE A 1 83 ? 23.311 11.046 -19.458 1.00 76.31 83 ILE A C 1
ATOM 629 O O . ILE A 1 83 ? 23.011 10.418 -20.470 1.00 76.31 83 ILE A O 1
ATOM 633 N N . ARG A 1 84 ? 23.991 12.202 -19.526 1.00 77.69 84 ARG A N 1
ATOM 634 C CA . ARG A 1 84 ? 24.472 12.775 -20.796 1.00 77.69 84 ARG A CA 1
ATOM 635 C C . ARG A 1 84 ? 25.495 11.873 -21.489 1.00 77.69 84 ARG A C 1
ATOM 637 O O . ARG A 1 84 ? 25.494 11.811 -22.716 1.0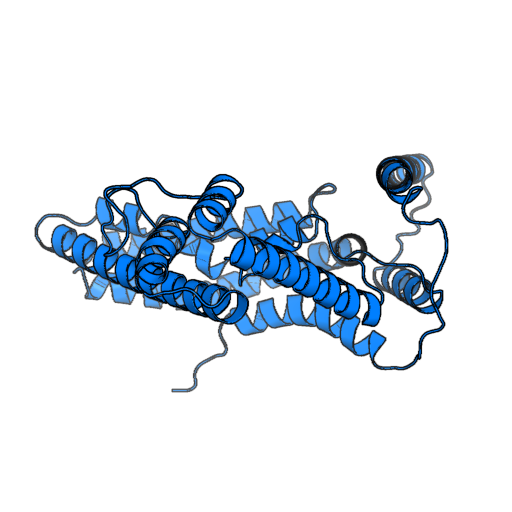0 77.69 84 ARG A O 1
ATOM 644 N N . ASP A 1 85 ? 26.355 11.220 -20.720 1.00 83.38 85 ASP A N 1
ATOM 645 C CA . ASP A 1 85 ? 27.413 10.347 -21.228 1.00 83.38 85 ASP A CA 1
ATOM 646 C C . ASP A 1 85 ? 26.892 8.938 -21.587 1.00 83.38 85 ASP A C 1
ATOM 648 O O . ASP A 1 85 ? 27.650 8.110 -22.090 1.00 83.38 85 ASP A O 1
ATOM 652 N N . GLY A 1 86 ? 25.589 8.682 -21.401 1.00 74.38 86 GLY A N 1
ATOM 653 C CA . GLY A 1 86 ? 24.939 7.407 -21.709 1.00 74.38 86 GLY A CA 1
ATOM 654 C C . GLY A 1 86 ? 25.137 6.337 -20.634 1.00 74.38 86 GLY A C 1
ATOM 655 O O . GLY A 1 86 ? 24.925 5.160 -20.910 1.00 74.38 86 GLY A O 1
ATOM 656 N N . GLU A 1 87 ? 25.560 6.725 -19.429 1.00 78.62 87 GLU A N 1
ATOM 657 C CA . GLU A 1 87 ? 25.645 5.831 -18.276 1.00 78.62 87 GLU A CA 1
ATOM 658 C C . GLU A 1 87 ? 24.290 5.722 -17.564 1.00 78.62 87 GLU A C 1
ATOM 660 O O . GLU A 1 87 ? 23.637 6.731 -17.280 1.00 78.62 87 GLU A O 1
ATOM 665 N N . ASP A 1 88 ? 23.913 4.498 -17.195 1.00 73.50 88 ASP A N 1
ATOM 666 C CA . ASP A 1 88 ? 22.706 4.242 -16.414 1.00 73.50 88 ASP A CA 1
ATOM 667 C C . ASP A 1 88 ? 22.846 4.734 -14.963 1.00 73.50 88 ASP A C 1
ATOM 669 O O . ASP A 1 88 ? 23.845 4.477 -14.278 1.00 73.50 88 ASP A O 1
ATOM 673 N N . VAL A 1 89 ? 21.805 5.408 -14.465 1.00 78.00 89 VAL A N 1
ATOM 674 C CA . VAL A 1 89 ? 21.715 5.889 -13.078 1.00 78.00 89 VAL A CA 1
ATOM 675 C C . VAL A 1 89 ? 20.585 5.181 -12.338 1.00 78.00 89 VAL A C 1
ATOM 677 O O . VAL A 1 89 ? 19.453 5.135 -12.802 1.00 78.00 89 VAL A O 1
ATOM 680 N N . SER A 1 90 ? 20.847 4.657 -11.142 1.00 78.56 90 SER A N 1
ATOM 681 C CA . SER A 1 90 ? 19.794 4.012 -10.351 1.00 78.56 90 SER A CA 1
ATOM 682 C C . SER A 1 90 ? 18.963 5.018 -9.544 1.00 78.56 90 SER A C 1
ATOM 684 O O . SER A 1 90 ? 19.426 6.103 -9.178 1.00 78.56 90 SER A O 1
ATOM 686 N N . LEU A 1 91 ? 17.731 4.640 -9.182 1.00 74.69 91 LEU A N 1
ATOM 687 C CA . LEU A 1 91 ? 16.917 5.415 -8.233 1.00 74.69 91 LEU A CA 1
ATOM 688 C C . LEU A 1 91 ? 17.575 5.511 -6.849 1.00 74.69 91 LEU A C 1
ATOM 690 O O . LEU A 1 91 ? 17.403 6.515 -6.155 1.00 74.69 91 LEU A O 1
ATOM 694 N N . ASP A 1 92 ? 18.371 4.509 -6.472 1.00 81.12 92 ASP A N 1
ATOM 695 C CA . ASP A 1 92 ? 19.184 4.554 -5.262 1.00 81.12 92 ASP A CA 1
ATOM 696 C C . ASP A 1 92 ? 20.234 5.666 -5.347 1.00 81.12 92 ASP A C 1
ATOM 698 O O . ASP A 1 92 ? 20.354 6.442 -4.404 1.00 81.12 92 ASP A O 1
ATOM 702 N N . ASP A 1 93 ? 20.942 5.834 -6.469 1.00 80.88 93 ASP A N 1
ATOM 703 C CA . ASP A 1 93 ? 21.932 6.913 -6.635 1.00 80.88 93 ASP A CA 1
ATOM 704 C C . ASP A 1 93 ? 21.307 8.303 -6.445 1.00 80.88 93 ASP A C 1
ATOM 706 O O . ASP A 1 93 ? 21.879 9.180 -5.783 1.00 80.88 93 ASP A O 1
ATOM 710 N N . ILE A 1 94 ? 20.104 8.497 -6.994 1.00 80.00 94 ILE A N 1
ATOM 711 C CA . ILE A 1 94 ? 19.318 9.723 -6.823 1.00 80.00 94 ILE A CA 1
ATOM 712 C C . ILE A 1 94 ? 18.937 9.899 -5.353 1.00 80.00 94 ILE A C 1
ATOM 714 O O . ILE A 1 94 ? 19.149 10.970 -4.775 1.00 80.00 94 ILE A O 1
ATOM 718 N N . PHE A 1 95 ? 18.406 8.849 -4.728 1.00 82.06 95 PHE A N 1
ATOM 719 C CA . PHE A 1 95 ? 17.986 8.870 -3.334 1.00 82.06 95 PHE A CA 1
ATOM 720 C C . PHE A 1 95 ? 19.152 9.184 -2.386 1.00 82.06 95 PHE A C 1
ATOM 722 O O . PHE A 1 95 ? 19.058 10.118 -1.586 1.00 82.06 95 PHE A O 1
ATOM 729 N N . TRP A 1 96 ? 20.283 8.486 -2.524 1.00 84.62 96 TRP A N 1
ATOM 730 C CA . TRP A 1 96 ? 21.517 8.713 -1.766 1.00 84.62 96 TRP A CA 1
ATOM 731 C C . TRP A 1 96 ? 22.045 10.136 -1.932 1.00 84.62 96 TRP A C 1
ATOM 733 O O . TRP A 1 96 ? 22.429 10.772 -0.948 1.00 84.62 96 TRP A O 1
ATOM 743 N N . THR A 1 97 ? 22.000 10.670 -3.155 1.00 85.69 97 THR A N 1
ATOM 744 C CA . THR A 1 97 ? 22.382 12.060 -3.440 1.00 85.69 97 THR A CA 1
ATOM 745 C C . THR A 1 97 ? 21.486 13.059 -2.709 1.00 85.69 97 THR A C 1
ATOM 747 O O . THR A 1 97 ? 21.958 14.108 -2.265 1.00 85.69 97 THR A O 1
ATOM 750 N N . MET A 1 98 ? 20.205 12.731 -2.537 1.00 81.94 98 MET A N 1
ATOM 751 C CA . MET A 1 98 ? 19.216 13.594 -1.893 1.00 81.94 98 MET A CA 1
ATOM 752 C C . MET A 1 98 ? 19.155 13.453 -0.374 1.00 81.94 98 MET A C 1
ATOM 754 O O . MET A 1 98 ? 18.672 14.376 0.288 1.00 81.94 98 MET A O 1
ATOM 758 N N . LYS A 1 99 ? 19.660 12.355 0.208 1.00 85.75 99 LYS A N 1
ATOM 759 C CA . LYS A 1 99 ? 19.621 12.118 1.664 1.00 85.75 99 LYS A CA 1
ATOM 760 C C . LYS A 1 99 ? 20.118 13.297 2.497 1.00 85.75 99 LYS A C 1
ATOM 762 O O . LYS A 1 99 ? 19.416 13.651 3.439 1.00 85.75 99 LYS A O 1
ATOM 767 N N . PRO A 1 100 ? 21.247 13.962 2.181 1.00 86.00 100 PRO A N 1
ATOM 768 C CA . PRO A 1 100 ? 21.689 15.123 2.950 1.00 86.00 100 PRO A CA 1
ATOM 769 C C . PRO A 1 100 ? 20.637 16.236 3.017 1.00 86.00 100 PRO A C 1
ATOM 771 O O . PRO A 1 100 ? 20.359 16.741 4.098 1.00 86.00 100 PRO A O 1
ATOM 774 N N . TRP A 1 101 ? 19.999 16.567 1.890 1.00 83.38 101 TRP A N 1
ATOM 775 C CA . TRP A 1 101 ? 18.939 17.577 1.862 1.00 83.38 101 TRP A CA 1
ATOM 776 C C . TRP A 1 101 ? 17.680 17.108 2.598 1.00 83.38 101 TRP A C 1
ATOM 778 O O . TRP A 1 101 ? 17.089 17.886 3.339 1.00 83.38 101 TRP A O 1
ATOM 788 N N . MET A 1 102 ? 17.290 15.837 2.456 1.00 83.69 102 MET A N 1
ATOM 789 C CA . MET A 1 102 ? 16.148 15.288 3.198 1.00 83.69 102 MET A CA 1
ATOM 790 C C . MET A 1 102 ? 16.382 15.324 4.712 1.00 83.69 102 MET A C 1
ATOM 792 O O . MET A 1 102 ? 15.484 15.715 5.451 1.00 83.69 102 MET A O 1
ATOM 796 N N . ARG A 1 103 ? 17.599 15.002 5.170 1.00 87.12 103 ARG A N 1
ATOM 797 C CA . ARG A 1 103 ? 18.016 15.113 6.579 1.00 87.12 103 ARG A CA 1
ATOM 798 C C . ARG A 1 103 ? 17.931 16.560 7.074 1.00 87.12 103 ARG A C 1
ATOM 800 O O . ARG A 1 103 ? 17.431 16.796 8.170 1.00 87.12 103 ARG A O 1
ATOM 807 N N . ASP A 1 104 ? 18.365 17.523 6.259 1.00 82.12 104 ASP A N 1
ATOM 808 C CA . ASP A 1 104 ? 18.291 18.952 6.594 1.00 82.12 104 ASP A CA 1
ATOM 809 C C . ASP A 1 104 ? 16.836 19.466 6.654 1.00 82.12 104 ASP A C 1
ATOM 811 O O . ASP A 1 104 ? 16.514 20.341 7.461 1.00 82.12 104 ASP A O 1
ATOM 815 N N . MET A 1 105 ? 15.944 18.913 5.825 1.00 80.56 105 MET A N 1
ATOM 816 C CA . MET A 1 105 ? 14.533 19.311 5.737 1.00 80.56 105 MET A CA 1
ATOM 817 C C . MET A 1 105 ? 13.596 18.536 6.673 1.00 80.56 105 MET A C 1
ATOM 819 O O . MET A 1 105 ? 12.470 18.988 6.893 1.00 80.56 105 MET A O 1
ATOM 823 N N . ALA A 1 106 ? 14.041 17.418 7.256 1.00 82.62 106 ALA A N 1
ATOM 824 C CA . ALA A 1 106 ? 13.236 16.569 8.138 1.00 82.62 106 ALA A CA 1
ATOM 825 C C . ALA A 1 106 ? 12.486 17.354 9.239 1.00 82.62 106 ALA A C 1
ATOM 827 O O . ALA A 1 106 ? 11.271 17.186 9.342 1.00 82.62 106 ALA A O 1
ATOM 828 N N . PRO A 1 107 ? 13.100 18.323 9.958 1.00 83.25 107 PRO A N 1
ATOM 829 C CA . PRO A 1 107 ? 12.382 19.095 10.977 1.00 83.25 107 PRO A CA 1
ATOM 830 C C . PRO A 1 107 ? 11.218 19.938 10.432 1.00 83.25 107 PRO A C 1
ATOM 832 O O . PRO A 1 107 ? 10.271 20.237 11.161 1.00 83.25 107 PRO A O 1
ATOM 835 N N . LEU A 1 108 ? 11.288 20.375 9.168 1.00 76.31 108 LEU A N 1
ATOM 836 C CA . LEU A 1 108 ? 10.180 21.079 8.523 1.00 76.31 108 LEU A CA 1
ATOM 837 C C . LEU A 1 108 ? 9.071 20.098 8.143 1.00 76.31 108 LEU A C 1
ATOM 839 O O . LEU A 1 108 ? 7.905 20.390 8.404 1.00 76.31 108 LEU A O 1
ATOM 843 N N . PHE A 1 109 ? 9.428 18.955 7.550 1.00 75.19 109 PHE A N 1
ATOM 844 C CA . PHE A 1 109 ? 8.463 17.915 7.193 1.00 75.19 109 PHE A CA 1
ATOM 845 C C . PHE A 1 109 ? 7.705 17.414 8.423 1.00 75.19 109 PHE A C 1
ATOM 847 O O . PHE A 1 109 ? 6.478 17.363 8.386 1.00 75.19 109 PHE A O 1
ATOM 854 N N . ASP A 1 110 ? 8.401 17.191 9.540 1.00 79.50 110 ASP A N 1
ATOM 855 C CA . ASP A 1 110 ? 7.790 16.809 10.815 1.00 79.50 110 ASP A CA 1
ATOM 856 C C . ASP A 1 110 ? 6.782 17.851 11.319 1.00 79.50 110 ASP A C 1
ATOM 858 O O . ASP A 1 110 ? 5.698 17.498 11.784 1.00 79.50 110 ASP A O 1
ATOM 862 N N . ARG A 1 111 ? 7.095 19.148 11.189 1.00 77.38 111 ARG A N 1
ATOM 863 C CA . ARG A 1 111 ? 6.167 20.227 11.572 1.00 77.38 111 ARG A CA 1
ATOM 864 C C . ARG A 1 111 ? 4.937 20.287 10.679 1.00 77.38 111 ARG A C 1
ATOM 866 O O . ARG A 1 111 ? 3.836 20.473 11.188 1.00 77.38 111 ARG A O 1
ATOM 873 N N . MET A 1 112 ? 5.114 20.176 9.363 1.00 70.50 112 MET A N 1
ATOM 874 C CA . MET A 1 112 ? 3.982 20.185 8.432 1.00 70.50 112 MET A CA 1
ATOM 875 C C . MET A 1 112 ? 3.077 18.977 8.664 1.00 70.50 112 MET A C 1
ATOM 877 O O . MET A 1 112 ? 1.861 19.139 8.715 1.00 70.50 112 MET A O 1
ATOM 881 N N . ARG A 1 113 ? 3.675 17.799 8.869 1.00 74.25 113 ARG A N 1
ATOM 882 C CA . ARG A 1 113 ? 2.970 16.565 9.211 1.00 74.25 113 ARG A CA 1
ATOM 883 C C . ARG A 1 113 ? 2.121 16.751 10.469 1.00 74.25 113 ARG A C 1
ATOM 885 O O . ARG A 1 113 ? 0.921 16.511 10.422 1.00 74.25 113 ARG A O 1
ATOM 892 N N . ALA A 1 114 ? 2.718 17.242 11.557 1.00 77.94 114 ALA A N 1
ATOM 893 C CA . ALA A 1 114 ? 2.005 17.452 12.815 1.00 77.94 114 ALA A CA 1
ATOM 894 C C . ALA A 1 114 ? 0.800 18.405 12.668 1.00 77.94 114 ALA A C 1
ATOM 896 O O . ALA A 1 114 ? -0.250 18.156 13.251 1.00 77.94 114 ALA A O 1
ATOM 897 N N . LEU A 1 115 ? 0.929 19.470 11.865 1.00 73.69 115 LEU A N 1
ATOM 898 C CA . LEU A 1 115 ? -0.159 20.428 11.622 1.00 73.69 115 LEU A CA 1
ATOM 899 C C . LEU A 1 115 ? -1.317 19.846 10.798 1.00 73.69 115 LEU A C 1
ATOM 901 O O . LEU A 1 115 ? -2.475 20.175 11.055 1.00 73.69 115 LEU A O 1
ATOM 905 N N . ASP A 1 116 ? -1.020 19.028 9.787 1.00 70.50 116 ASP A N 1
ATOM 906 C CA . ASP A 1 116 ? -2.059 18.390 8.969 1.00 70.50 116 ASP A CA 1
ATOM 907 C C . ASP A 1 116 ? -2.793 17.298 9.760 1.00 70.50 116 ASP A C 1
ATOM 909 O O . ASP A 1 116 ? -4.021 17.199 9.735 1.00 70.50 116 ASP A O 1
ATOM 913 N N . GLN A 1 117 ? -2.035 16.521 10.531 1.00 75.44 117 GLN A N 1
ATOM 914 C CA . GLN A 1 117 ? -2.551 15.382 11.278 1.00 75.44 117 GLN A CA 1
ATOM 915 C C . GLN A 1 117 ? -3.464 15.761 12.428 1.00 75.44 117 GLN A C 1
ATOM 917 O O . GLN A 1 117 ? -4.442 15.057 12.643 1.00 75.44 117 GLN A O 1
ATOM 922 N N . ASP A 1 118 ? -3.206 16.868 13.122 1.00 75.88 118 ASP A N 1
ATOM 923 C CA . ASP A 1 118 ? -4.061 17.320 14.224 1.00 75.88 118 ASP A CA 1
ATOM 924 C C . ASP A 1 118 ? -5.522 17.481 13.761 1.00 75.88 118 ASP A C 1
ATOM 926 O O . ASP A 1 118 ? -6.446 16.892 14.324 1.00 75.88 118 ASP A O 1
ATOM 930 N N . ASN A 1 119 ? -5.724 18.151 12.620 1.00 74.19 119 ASN A N 1
ATOM 931 C CA . ASN A 1 119 ? -7.053 18.339 12.035 1.00 74.19 119 ASN A CA 1
ATOM 932 C C . ASN A 1 119 ? -7.681 17.020 11.551 1.00 74.19 119 ASN A C 1
ATOM 934 O O . ASN A 1 119 ? -8.890 16.815 11.695 1.00 74.19 119 ASN A O 1
ATOM 938 N N . ASN A 1 120 ? -6.879 16.128 10.964 1.00 81.25 120 ASN A N 1
ATOM 939 C CA . ASN A 1 120 ? -7.366 14.851 10.443 1.00 81.25 120 ASN A CA 1
ATOM 940 C C . ASN A 1 120 ? -7.729 13.874 11.570 1.00 81.25 120 ASN A C 1
ATOM 942 O O . ASN A 1 120 ? -8.766 13.213 11.497 1.00 81.25 120 ASN A O 1
ATOM 946 N N . PHE A 1 121 ? -6.918 13.801 12.626 1.00 88.00 121 PHE A N 1
ATOM 947 C CA . PHE A 1 121 ? -7.154 12.943 13.785 1.00 88.00 121 PHE A CA 1
ATOM 948 C C . PHE A 1 121 ? -8.350 13.421 14.597 1.00 88.00 121 PHE A C 1
ATOM 950 O O . PHE A 1 121 ? -9.150 12.594 15.028 1.00 88.00 121 PHE A O 1
ATOM 957 N N . ASP A 1 122 ? -8.544 14.735 14.726 1.00 87.12 122 ASP A N 1
ATOM 958 C CA . ASP A 1 122 ? -9.752 15.294 15.328 1.00 87.12 122 ASP A CA 1
ATOM 959 C C . ASP A 1 122 ? -11.016 14.922 14.548 1.00 87.12 122 ASP A C 1
ATOM 961 O O . ASP A 1 122 ? -12.013 14.497 15.142 1.00 87.12 122 ASP A O 1
ATOM 965 N N . ALA A 1 123 ? -10.979 15.045 13.219 1.00 88.19 123 ALA A N 1
ATOM 966 C CA . ALA A 1 123 ? -12.106 14.688 12.366 1.00 88.19 123 ALA A CA 1
ATOM 967 C C . ALA A 1 123 ? -12.424 13.187 12.440 1.00 88.19 123 ALA A C 1
ATOM 969 O O . ALA A 1 123 ? -13.591 12.820 12.594 1.00 88.19 123 ALA A O 1
ATOM 970 N N . LEU A 1 124 ? -11.396 12.336 12.368 1.00 89.69 124 LEU A N 1
ATOM 971 C CA . LEU A 1 124 ? -11.532 10.883 12.429 1.00 89.69 124 LEU A CA 1
ATOM 972 C C . LEU A 1 124 ? -12.045 10.418 13.793 1.00 89.69 124 LEU A C 1
ATOM 974 O O . LEU A 1 124 ? -13.029 9.684 13.859 1.00 89.69 124 LEU A O 1
ATOM 978 N N . ALA A 1 125 ? -11.413 10.869 14.879 1.00 91.69 125 ALA A N 1
ATOM 979 C CA . ALA A 1 125 ? -11.830 10.507 16.226 1.00 91.69 125 ALA A CA 1
ATOM 980 C C . ALA A 1 125 ? -13.249 11.000 16.513 1.00 91.69 125 ALA A C 1
ATOM 982 O O . ALA A 1 125 ? -14.041 10.263 17.091 1.00 91.69 125 ALA A O 1
ATOM 983 N N . GLY A 1 126 ? -13.606 12.201 16.046 1.00 91.88 126 GLY A N 1
ATOM 984 C CA . GLY A 1 126 ? -14.966 12.714 16.152 1.00 91.88 126 GLY A CA 1
ATOM 985 C C . GLY A 1 126 ? -15.984 11.908 15.337 1.00 91.88 126 GLY A C 1
ATOM 986 O O . GLY A 1 126 ? -17.118 11.748 15.784 1.00 91.88 126 GLY A O 1
ATOM 987 N N . ASP A 1 127 ? -15.624 11.410 14.149 1.00 93.25 127 ASP A N 1
ATOM 988 C CA . ASP A 1 127 ? -16.512 10.551 13.351 1.00 93.25 127 ASP A CA 1
ATOM 989 C C . ASP A 1 127 ? -16.759 9.202 14.021 1.00 93.25 127 ASP A C 1
ATOM 991 O O . ASP A 1 127 ? -17.913 8.822 14.217 1.00 93.25 127 ASP A O 1
ATOM 995 N N . LEU A 1 128 ? -15.688 8.528 14.442 1.00 92.19 128 LEU A N 1
ATOM 996 C CA . LEU A 1 128 ? -15.772 7.245 15.136 1.00 92.19 128 LEU A CA 1
ATOM 997 C C . LEU A 1 128 ? -16.491 7.382 16.482 1.00 92.19 128 LEU A C 1
ATOM 999 O O . LEU A 1 128 ? -17.324 6.543 16.810 1.00 92.19 128 LEU A O 1
ATOM 1003 N N . SER A 1 129 ? -16.240 8.475 17.208 1.00 93.19 129 SER A N 1
ATOM 1004 C CA . SER A 1 129 ? -16.932 8.809 18.455 1.00 93.19 129 SER A CA 1
ATOM 1005 C C . SER A 1 129 ? -18.437 8.930 18.257 1.00 93.19 129 SER A C 1
ATOM 1007 O O . SER A 1 129 ? -19.201 8.274 18.954 1.00 93.19 129 SER A O 1
ATOM 1009 N N . ARG A 1 130 ? -18.884 9.674 17.237 1.00 94.00 130 ARG A N 1
ATOM 1010 C CA . ARG A 1 130 ? -20.318 9.794 16.931 1.00 94.00 130 ARG A CA 1
ATOM 1011 C C . ARG A 1 130 ? -20.941 8.498 16.422 1.00 94.00 130 ARG A C 1
ATOM 1013 O O . ARG A 1 130 ? -22.114 8.264 16.688 1.00 94.00 130 ARG A O 1
ATOM 1020 N N . ARG A 1 131 ? -20.208 7.711 15.631 1.00 93.75 131 ARG A N 1
ATOM 1021 C CA . ARG A 1 131 ? -20.747 6.498 15.002 1.00 93.75 131 ARG A CA 1
ATOM 1022 C C . ARG A 1 131 ? -20.924 5.357 16.000 1.00 93.75 131 ARG A C 1
ATOM 1024 O O . ARG A 1 131 ? -21.894 4.620 15.879 1.00 93.75 131 ARG A O 1
ATOM 1031 N N . TYR A 1 132 ? -20.013 5.244 16.964 1.00 93.19 132 TYR A N 1
ATOM 1032 C CA . TYR A 1 132 ? -19.963 4.144 17.931 1.00 93.19 132 TYR A CA 1
ATOM 1033 C C . TYR A 1 132 ? -20.133 4.612 19.384 1.00 93.19 132 TYR A C 1
ATOM 1035 O O . TYR A 1 132 ? -19.663 3.939 20.290 1.00 93.19 132 TYR A O 1
ATOM 1043 N N . ASP A 1 133 ? -20.738 5.789 19.580 1.00 92.06 133 ASP A N 1
ATOM 1044 C CA . ASP A 1 133 ? -21.021 6.422 20.880 1.00 92.06 133 ASP A CA 1
ATOM 1045 C C . ASP A 1 133 ? -19.846 6.383 21.879 1.00 92.06 133 ASP A C 1
ATOM 1047 O O . ASP A 1 133 ? -20.003 6.104 23.070 1.00 92.06 133 ASP A O 1
ATOM 1051 N N . LEU A 1 134 ? -18.625 6.664 21.399 1.00 93.31 134 LEU A N 1
ATOM 1052 C CA . LEU A 1 134 ? -17.445 6.615 22.263 1.00 93.31 134 LEU A CA 1
ATOM 1053 C C . LEU A 1 134 ? -17.571 7.635 23.395 1.00 93.31 134 LEU A C 1
ATOM 1055 O O . LEU A 1 134 ? -17.895 8.809 23.194 1.00 93.31 134 LEU A O 1
ATOM 1059 N N . SER A 1 135 ? -17.200 7.218 24.606 1.00 92.94 135 SER A N 1
ATOM 1060 C CA . SER A 1 135 ? -17.152 8.145 25.730 1.00 92.94 135 SER A CA 1
ATOM 1061 C C . SER A 1 135 ? -16.127 9.266 25.471 1.00 92.94 135 SER A C 1
ATOM 1063 O O . SER A 1 135 ? -15.111 9.045 24.804 1.00 92.94 135 SER A O 1
ATOM 1065 N N . PRO A 1 136 ? -16.262 10.455 26.097 1.00 93.50 136 PRO A N 1
ATOM 1066 C CA . PRO A 1 136 ? -15.253 11.512 25.979 1.00 93.50 136 PRO A CA 1
ATOM 1067 C C . PRO A 1 136 ? -13.850 11.082 26.432 1.00 93.50 136 PRO A C 1
ATOM 1069 O O . PRO A 1 136 ? -12.854 11.723 26.097 1.00 93.50 136 PRO A O 1
ATOM 1072 N N . ARG A 1 137 ? -13.756 10.037 27.264 1.00 94.12 137 ARG A N 1
ATOM 1073 C CA . ARG A 1 137 ? -12.481 9.445 27.670 1.00 94.12 137 ARG A CA 1
ATOM 1074 C C . ARG A 1 137 ? -11.885 8.607 26.540 1.00 94.12 137 ARG A C 1
ATOM 1076 O O . ARG A 1 137 ? -10.682 8.717 26.318 1.00 94.12 137 ARG A O 1
ATOM 1083 N N . ASP A 1 138 ? -12.697 7.813 25.854 1.00 92.75 138 ASP A N 1
ATOM 1084 C CA . ASP A 1 138 ? -12.243 6.925 24.782 1.00 92.75 138 ASP A CA 1
ATOM 1085 C C . ASP A 1 138 ? -11.945 7.693 23.496 1.00 92.75 138 ASP A C 1
ATOM 1087 O O . ASP A 1 138 ? -10.937 7.413 22.857 1.00 92.75 138 ASP A O 1
ATOM 1091 N N . GLU A 1 139 ? -12.709 8.744 23.181 1.00 93.62 139 GLU A N 1
ATOM 1092 C CA . GLU A 1 139 ? -12.378 9.658 22.080 1.00 93.62 139 GLU A CA 1
ATOM 1093 C C . GLU A 1 139 ? -11.002 10.310 22.292 1.00 93.62 139 GLU A C 1
ATOM 1095 O O . GLU A 1 139 ? -10.174 10.338 21.383 1.00 93.62 139 GLU A O 1
ATOM 1100 N N . ARG A 1 140 ? -10.710 10.792 23.509 1.00 94.25 140 ARG A N 1
ATOM 1101 C CA . ARG A 1 140 ? -9.374 11.322 23.832 1.00 94.25 140 ARG A CA 1
ATOM 1102 C C . ARG A 1 140 ? -8.296 10.248 23.725 1.00 94.25 140 ARG A C 1
ATOM 1104 O O . ARG A 1 140 ? -7.241 10.510 23.161 1.00 94.25 140 ARG A O 1
ATOM 1111 N N . ALA A 1 141 ? -8.569 9.038 24.212 1.00 94.88 141 ALA A N 1
ATOM 1112 C CA . ALA A 1 141 ? -7.626 7.929 24.104 1.00 94.88 141 ALA A CA 1
ATOM 1113 C C . ALA A 1 141 ? -7.350 7.532 22.642 1.00 94.88 141 ALA A C 1
ATOM 1115 O O . ALA A 1 141 ? -6.222 7.157 22.330 1.00 94.88 141 ALA A O 1
ATOM 1116 N N . LEU A 1 142 ? -8.349 7.630 21.757 1.00 94.31 142 LEU A N 1
ATOM 1117 C CA . LEU A 1 142 ? -8.206 7.401 20.320 1.00 94.31 142 LEU A CA 1
ATOM 1118 C C . LEU A 1 142 ? -7.322 8.471 19.675 1.00 94.31 142 LEU A C 1
ATOM 1120 O O . LEU A 1 142 ? -6.406 8.131 18.932 1.00 94.31 142 LEU A O 1
ATOM 1124 N N . LYS A 1 143 ? -7.534 9.750 20.006 1.00 92.69 143 LYS A N 1
ATOM 1125 C CA . LYS A 1 143 ? -6.665 10.845 19.541 1.00 92.69 143 LYS A CA 1
ATOM 1126 C C . LYS A 1 143 ? -5.219 10.642 19.992 1.00 92.69 143 LYS A C 1
ATOM 1128 O O . LYS A 1 143 ? -4.313 10.667 19.165 1.00 92.69 143 LYS A O 1
ATOM 1133 N N . ASP A 1 144 ? -5.007 10.343 21.273 1.00 93.06 144 ASP A N 1
ATOM 1134 C CA . ASP A 1 144 ? -3.673 10.067 21.821 1.00 93.06 144 ASP A CA 1
ATOM 1135 C C . ASP A 1 144 ? -3.022 8.831 21.171 1.00 93.06 144 ASP A C 1
ATOM 1137 O O . ASP A 1 144 ? -1.798 8.751 21.036 1.00 93.06 144 ASP A O 1
ATOM 1141 N N . TRP A 1 145 ? -3.825 7.833 20.790 1.00 93.62 145 TRP A N 1
ATOM 1142 C CA . TRP A 1 145 ? -3.350 6.660 20.061 1.00 93.62 145 TRP A CA 1
ATOM 1143 C C . TRP A 1 145 ? -2.921 7.017 18.632 1.00 93.62 145 TRP A C 1
ATOM 1145 O O . TRP A 1 145 ? -1.816 6.641 18.244 1.00 93.62 145 TRP A O 1
ATOM 1155 N N . LEU A 1 146 ? -3.723 7.797 17.897 1.00 90.88 146 LEU A N 1
ATOM 1156 C CA . LEU A 1 146 ? -3.412 8.261 16.538 1.00 90.88 146 LEU A CA 1
ATOM 1157 C C . LEU A 1 146 ? -2.133 9.107 16.504 1.00 90.88 146 LEU A C 1
ATOM 1159 O O . LEU A 1 146 ? -1.244 8.856 15.691 1.00 90.88 146 LEU A O 1
ATOM 1163 N N . VAL A 1 147 ? -1.991 10.053 17.440 1.00 89.44 147 VAL A N 1
ATOM 1164 C CA . VAL A 1 147 ? -0.780 10.883 17.570 1.00 89.44 147 VAL A CA 1
ATOM 1165 C C . VAL A 1 147 ? 0.453 10.006 17.769 1.00 89.44 147 VAL A C 1
ATOM 1167 O O . VAL A 1 147 ? 1.437 10.142 17.043 1.00 89.44 147 VAL A O 1
ATOM 1170 N N . ARG A 1 148 ? 0.389 9.050 18.702 1.00 90.38 148 ARG A N 1
ATOM 1171 C CA . ARG A 1 148 ? 1.508 8.144 18.987 1.00 90.38 148 ARG A CA 1
ATOM 1172 C C . ARG A 1 148 ? 1.851 7.251 17.800 1.00 90.38 148 ARG A C 1
ATOM 1174 O O . ARG A 1 148 ? 3.030 7.069 17.511 1.00 90.38 148 ARG A O 1
ATOM 1181 N N . LYS A 1 149 ? 0.843 6.703 17.116 1.00 87.81 149 LYS A N 1
ATOM 1182 C CA . LYS A 1 149 ? 1.047 5.889 15.912 1.00 87.81 149 LYS A CA 1
ATOM 1183 C C . LYS A 1 149 ? 1.750 6.676 14.825 1.00 87.81 149 LYS A C 1
ATOM 1185 O O . LYS A 1 149 ? 2.712 6.196 14.238 1.00 87.81 149 LYS A O 1
ATOM 1190 N N . SER A 1 150 ? 1.354 7.924 14.647 1.00 84.44 150 SER A N 1
ATOM 1191 C CA . SER A 1 150 ? 2.005 8.775 13.673 1.00 84.44 150 SER A CA 1
ATOM 1192 C C . SER A 1 150 ? 3.433 9.167 14.056 1.00 84.44 150 SER A C 1
ATOM 1194 O O . SER A 1 150 ? 4.315 9.251 13.205 1.00 84.44 150 SER A O 1
ATOM 1196 N N . GLU A 1 151 ? 3.715 9.363 15.345 1.00 87.00 151 GLU A N 1
ATOM 1197 C CA . GLU A 1 151 ? 5.087 9.537 15.836 1.00 87.00 151 GLU A CA 1
ATOM 1198 C C . GLU A 1 151 ? 5.947 8.273 15.672 1.00 87.00 151 GLU A C 1
ATOM 1200 O O . GLU A 1 151 ? 7.161 8.377 15.502 1.00 87.00 151 GLU A O 1
ATOM 1205 N N . GLU A 1 152 ? 5.362 7.076 15.758 1.00 86.50 152 GLU A N 1
ATOM 1206 C CA . GLU A 1 152 ? 6.036 5.810 15.428 1.00 86.50 152 GLU A CA 1
ATOM 1207 C C . GLU A 1 152 ? 6.377 5.752 13.932 1.00 86.50 152 GLU A C 1
ATOM 1209 O O . GLU A 1 152 ? 7.545 5.576 13.588 1.00 86.50 152 GLU A O 1
ATOM 1214 N N . ASN A 1 153 ? 5.413 6.023 13.052 1.00 81.06 153 ASN A N 1
ATOM 1215 C CA . ASN A 1 153 ? 5.624 5.983 11.601 1.00 81.06 153 ASN A CA 1
ATOM 1216 C C . ASN A 1 153 ? 6.600 7.077 11.122 1.00 81.06 153 ASN A C 1
ATOM 1218 O O . ASN A 1 153 ? 7.459 6.843 10.272 1.00 81.06 153 ASN A O 1
ATOM 1222 N N . ALA A 1 154 ? 6.551 8.272 11.719 1.00 82.94 154 ALA A N 1
ATOM 1223 C CA . ALA A 1 154 ? 7.521 9.334 11.451 1.00 82.94 154 ALA A CA 1
ATOM 1224 C C . ALA A 1 154 ? 8.946 8.958 11.885 1.00 82.94 154 ALA A C 1
ATOM 1226 O O . ALA A 1 154 ? 9.918 9.379 11.253 1.00 82.94 154 ALA A O 1
ATOM 1227 N N . ARG A 1 155 ? 9.091 8.165 12.955 1.00 87.00 155 ARG A N 1
ATOM 1228 C CA . ARG A 1 155 ? 10.394 7.623 13.357 1.00 87.00 155 ARG A CA 1
ATOM 1229 C C . ARG A 1 155 ? 10.905 6.616 12.337 1.00 87.00 155 ARG A C 1
ATOM 1231 O O . ARG A 1 155 ? 12.051 6.761 11.934 1.00 87.00 155 ARG A O 1
ATOM 1238 N N . GLU A 1 156 ? 10.069 5.695 11.861 1.00 83.56 156 GLU A N 1
ATOM 1239 C CA . GLU A 1 156 ? 10.447 4.733 10.812 1.00 83.56 156 GLU A CA 1
ATOM 1240 C C . GLU A 1 156 ? 10.926 5.445 9.536 1.00 83.56 156 GLU A C 1
ATOM 1242 O O . GLU A 1 156 ? 11.990 5.145 8.997 1.00 83.56 156 GLU A O 1
ATOM 1247 N N . PHE A 1 157 ? 10.209 6.475 9.089 1.00 83.12 157 PHE A N 1
ATOM 1248 C CA . PHE A 1 157 ? 10.643 7.274 7.943 1.00 83.12 157 PHE A CA 1
ATOM 1249 C C . PHE A 1 157 ? 11.964 8.010 8.176 1.00 83.12 157 PHE A C 1
ATOM 1251 O O . PHE A 1 157 ? 12.844 8.019 7.309 1.00 83.12 157 PHE A O 1
ATOM 1258 N N . ASN A 1 158 ? 12.128 8.617 9.354 1.00 86.38 158 ASN A N 1
ATOM 1259 C CA . ASN A 1 158 ? 13.388 9.248 9.720 1.00 86.38 158 ASN A CA 1
ATOM 1260 C C . ASN A 1 158 ? 14.524 8.213 9.756 1.00 86.38 158 ASN A C 1
ATOM 1262 O O . ASN A 1 158 ? 15.601 8.482 9.231 1.00 86.38 158 ASN A O 1
ATOM 1266 N N . GLU A 1 159 ? 14.297 7.008 10.276 1.00 89.88 159 GLU A N 1
ATOM 1267 C CA . GLU A 1 159 ? 15.289 5.930 10.254 1.00 89.88 159 GLU A CA 1
ATOM 1268 C C . GLU A 1 159 ? 15.760 5.624 8.826 1.00 89.88 159 GLU A C 1
ATOM 1270 O O . GLU A 1 159 ? 16.966 5.556 8.599 1.00 89.88 159 GLU A O 1
ATOM 1275 N N . VAL A 1 160 ? 14.864 5.566 7.836 1.00 86.81 160 VAL A N 1
ATOM 1276 C CA . VAL A 1 160 ? 15.241 5.358 6.423 1.00 86.81 160 VAL A CA 1
ATOM 1277 C C . VAL A 1 160 ? 16.101 6.504 5.866 1.00 86.81 160 VAL A C 1
ATOM 1279 O O . VAL A 1 160 ? 17.095 6.273 5.164 1.00 86.81 160 VAL A O 1
ATOM 1282 N N . ILE A 1 161 ? 15.745 7.755 6.169 1.00 86.44 161 ILE A N 1
ATOM 1283 C CA . ILE A 1 161 ? 16.468 8.942 5.682 1.00 86.44 161 ILE A CA 1
ATOM 1284 C C . ILE A 1 161 ? 17.848 9.070 6.338 1.00 86.44 161 ILE A C 1
ATOM 1286 O O . ILE A 1 161 ? 18.831 9.434 5.679 1.00 86.44 161 ILE A O 1
ATOM 1290 N N . PHE A 1 162 ? 17.940 8.793 7.636 1.00 87.81 162 PHE A N 1
ATOM 1291 C CA . PHE A 1 162 ? 19.175 8.907 8.409 1.00 87.81 162 PHE A CA 1
ATOM 1292 C C . PHE A 1 162 ? 20.053 7.658 8.324 1.00 87.81 162 PHE A C 1
ATOM 1294 O O . PHE A 1 162 ? 21.250 7.758 8.572 1.00 87.81 162 PHE A O 1
ATOM 1301 N N . SER A 1 163 ? 19.503 6.524 7.895 1.00 87.06 163 SER A N 1
ATOM 1302 C CA . SER A 1 163 ? 20.256 5.302 7.641 1.00 87.06 163 SER A CA 1
ATOM 1303 C C . SER A 1 163 ? 21.246 5.476 6.490 1.00 87.06 163 SER A C 1
ATOM 1305 O O . SER A 1 163 ? 20.933 6.045 5.437 1.00 87.06 163 SER A O 1
ATOM 1307 N N . ASP A 1 164 ? 22.441 4.927 6.685 1.00 82.62 164 ASP A N 1
ATOM 1308 C CA . ASP A 1 164 ? 23.475 4.817 5.657 1.00 82.62 164 ASP A CA 1
ATOM 1309 C C . ASP A 1 164 ? 23.397 3.489 4.885 1.00 82.62 164 ASP A C 1
ATOM 1311 O O . ASP A 1 164 ? 24.231 3.227 4.022 1.00 82.62 164 ASP A O 1
ATOM 1315 N N . THR A 1 165 ? 22.351 2.679 5.114 1.00 82.69 165 THR A N 1
ATOM 1316 C CA . THR A 1 165 ? 22.087 1.444 4.353 1.00 82.69 165 THR A CA 1
ATOM 1317 C C . THR A 1 165 ? 20.752 1.402 3.609 1.00 82.69 165 THR A C 1
ATOM 1319 O O . THR A 1 165 ? 20.624 0.597 2.694 1.00 82.69 165 THR A O 1
ATOM 1322 N N . SER A 1 166 ? 19.770 2.239 3.957 1.00 85.31 166 SER A N 1
ATOM 1323 C CA . SER A 1 166 ? 18.434 2.163 3.342 1.00 85.31 166 SER A CA 1
ATOM 1324 C C . SER A 1 166 ? 18.399 2.684 1.905 1.00 85.31 166 SER A C 1
ATOM 1326 O O . SER A 1 166 ? 18.990 3.729 1.621 1.00 85.31 166 SER A O 1
ATOM 1328 N N . GLY A 1 167 ? 17.666 1.996 1.032 1.00 82.12 167 GLY A N 1
ATOM 1329 C CA . GLY A 1 167 ? 17.504 2.344 -0.383 1.00 82.12 167 GLY A CA 1
ATOM 1330 C C . GLY A 1 167 ? 16.217 3.112 -0.700 1.00 82.12 167 GLY A C 1
ATOM 1331 O O . GLY A 1 167 ? 15.403 3.418 0.174 1.00 82.12 167 GLY A O 1
ATOM 1332 N N . PHE A 1 168 ? 16.013 3.405 -1.981 1.00 76.44 168 PHE A N 1
ATOM 1333 C CA . PHE A 1 168 ? 14.829 4.086 -2.501 1.00 76.44 168 PHE A CA 1
ATOM 1334 C C . PHE A 1 168 ? 13.542 3.285 -2.257 1.00 76.44 168 PHE A C 1
ATOM 1336 O O . PHE A 1 168 ? 12.505 3.861 -1.936 1.00 76.44 168 PHE A O 1
ATOM 1343 N N . VAL A 1 169 ? 13.598 1.954 -2.349 1.00 75.31 169 VAL A N 1
ATOM 1344 C CA . VAL A 1 169 ? 12.440 1.082 -2.081 1.00 75.31 169 VAL A CA 1
ATOM 1345 C C . VAL A 1 169 ? 12.003 1.168 -0.614 1.00 75.31 169 VAL A C 1
ATOM 1347 O O . VAL A 1 169 ? 10.804 1.256 -0.337 1.00 75.31 169 VAL A O 1
ATOM 1350 N N . ASP A 1 170 ? 12.956 1.215 0.323 1.00 80.69 170 ASP A N 1
ATOM 1351 C CA . ASP A 1 170 ? 12.665 1.418 1.749 1.00 80.69 170 ASP A CA 1
ATOM 1352 C C . ASP A 1 170 ? 12.001 2.778 1.978 1.00 80.69 170 ASP A C 1
ATOM 1354 O O . ASP A 1 170 ? 11.034 2.892 2.727 1.00 80.69 170 ASP A O 1
ATOM 1358 N N . PHE A 1 171 ? 12.475 3.807 1.271 1.00 79.75 171 PHE A N 1
ATOM 1359 C CA . PHE A 1 171 ? 11.891 5.144 1.309 1.00 79.75 171 PHE A CA 1
ATOM 1360 C C . PHE A 1 171 ? 10.462 5.188 0.782 1.00 79.75 171 PHE A C 1
ATOM 1362 O O . PHE A 1 171 ? 9.598 5.769 1.437 1.00 79.75 171 PHE A O 1
ATOM 1369 N N . VAL A 1 172 ? 10.177 4.549 -0.354 1.00 74.50 172 VAL A N 1
ATOM 1370 C CA . VAL A 1 172 ? 8.808 4.455 -0.883 1.00 74.50 172 VAL A CA 1
ATOM 1371 C C . VAL A 1 172 ? 7.897 3.742 0.114 1.00 74.50 172 VAL A C 1
ATOM 1373 O O . VAL A 1 172 ? 6.789 4.210 0.371 1.00 74.50 172 VAL A O 1
ATOM 1376 N N . ARG A 1 173 ? 8.371 2.653 0.729 1.00 73.81 173 ARG A N 1
ATOM 1377 C CA . ARG A 1 173 ? 7.607 1.908 1.735 1.00 73.81 173 ARG A CA 1
ATOM 1378 C C . ARG A 1 173 ? 7.296 2.761 2.965 1.00 73.81 173 ARG A C 1
ATOM 1380 O O . ARG A 1 173 ? 6.135 2.827 3.357 1.00 73.81 173 ARG A O 1
ATOM 1387 N N . ALA A 1 174 ? 8.300 3.436 3.519 1.00 76.38 174 ALA A N 1
ATOM 1388 C CA . ALA A 1 174 ? 8.145 4.294 4.692 1.00 76.38 174 ALA A CA 1
ATOM 1389 C C . ALA A 1 174 ? 7.359 5.587 4.402 1.00 76.38 174 ALA A C 1
ATOM 1391 O O . ALA A 1 174 ? 6.858 6.226 5.318 1.00 76.38 174 ALA A O 1
ATOM 1392 N N . SER A 1 175 ? 7.217 5.978 3.132 1.00 70.81 175 SER A N 1
ATOM 1393 C CA . SER A 1 175 ? 6.446 7.164 2.731 1.00 70.81 175 SER A CA 1
ATOM 1394 C C . SER A 1 175 ? 4.927 6.933 2.687 1.00 70.81 175 SER A C 1
ATOM 1396 O O . SER A 1 175 ? 4.176 7.886 2.467 1.00 70.81 175 SER A O 1
ATOM 1398 N N . ARG A 1 176 ? 4.436 5.700 2.886 1.00 67.69 176 ARG A N 1
ATOM 1399 C CA . ARG A 1 176 ? 2.997 5.353 2.872 1.00 67.69 176 ARG A CA 1
ATOM 1400 C C . ARG A 1 176 ? 2.288 5.687 4.200 1.00 67.69 176 ARG A C 1
ATOM 1402 O O . ARG A 1 176 ? 1.520 4.883 4.723 1.00 67.69 176 ARG A O 1
ATOM 1409 N N . PHE A 1 177 ? 2.519 6.889 4.728 1.00 57.41 177 PHE A N 1
ATOM 1410 C CA . PHE A 1 177 ? 2.083 7.314 6.067 1.00 57.41 177 PHE A CA 1
ATOM 1411 C C . PHE A 1 177 ? 0.572 7.224 6.311 1.00 57.41 177 PHE A C 1
ATOM 1413 O O . PHE A 1 177 ? 0.159 6.675 7.325 1.00 57.41 177 PHE A O 1
ATOM 1420 N N . ASP A 1 178 ? -0.260 7.710 5.382 1.00 55.75 178 ASP A N 1
ATOM 1421 C CA . ASP A 1 178 ? -1.727 7.738 5.555 1.00 55.75 178 ASP A CA 1
ATOM 1422 C C . ASP A 1 178 ? -2.327 6.337 5.749 1.00 55.75 178 ASP A C 1
ATOM 1424 O O . ASP A 1 178 ? -3.321 6.161 6.451 1.00 55.75 178 ASP A O 1
ATOM 1428 N N . GLU A 1 179 ? -1.743 5.334 5.093 1.00 58.62 179 GLU A N 1
ATOM 1429 C CA . GLU A 1 179 ? -2.190 3.947 5.207 1.00 58.62 179 GLU A CA 1
ATOM 1430 C C . GLU A 1 179 ? -1.658 3.296 6.484 1.00 58.62 179 GLU A C 1
ATOM 1432 O O . GLU A 1 179 ? -2.357 2.479 7.077 1.00 58.62 179 GLU A O 1
ATOM 1437 N N . GLN A 1 180 ? -0.456 3.677 6.922 1.00 60.44 180 GLN A N 1
ATOM 1438 C CA . GLN A 1 180 ? 0.199 3.137 8.113 1.00 60.44 180 GLN A CA 1
ATOM 1439 C C . GLN A 1 180 ? -0.329 3.735 9.423 1.00 60.44 180 GLN A C 1
ATOM 1441 O O . GLN A 1 180 ? -0.392 3.025 10.425 1.00 60.44 180 GLN A O 1
ATOM 1446 N N . ASP A 1 181 ? -0.751 5.004 9.435 1.00 65.00 181 ASP A N 1
ATOM 1447 C CA . ASP A 1 181 ? -1.265 5.689 10.634 1.00 65.00 181 ASP A CA 1
ATOM 1448 C C . ASP A 1 181 ? -2.573 5.059 11.150 1.00 65.00 181 ASP A C 1
ATOM 1450 O O . ASP A 1 181 ? -2.911 5.184 12.327 1.00 65.00 181 ASP A O 1
ATOM 1454 N N . LEU A 1 182 ? -3.293 4.344 10.280 1.00 75.75 182 LEU A N 1
ATOM 1455 C CA . LEU A 1 182 ? -4.539 3.650 10.608 1.00 75.75 182 LEU A CA 1
ATOM 1456 C C . LEU A 1 182 ? -4.350 2.147 10.859 1.00 75.75 182 LEU A C 1
ATOM 1458 O O . LEU A 1 182 ? -5.296 1.478 11.274 1.00 75.75 182 LEU A O 1
ATOM 1462 N N . VAL A 1 183 ? -3.153 1.591 10.642 1.00 78.81 183 VAL A N 1
ATOM 1463 C CA . VAL A 1 183 ? -2.875 0.190 10.991 1.00 78.81 183 VAL A CA 1
ATOM 1464 C C . VAL A 1 183 ? -2.960 0.037 12.509 1.00 78.81 183 VAL A C 1
ATOM 1466 O O . VAL A 1 183 ? -2.285 0.741 13.261 1.00 78.81 183 VAL A O 1
ATOM 1469 N N . GLY A 1 184 ? -3.788 -0.898 12.974 1.00 84.62 184 GLY A N 1
ATOM 1470 C CA . GLY A 1 184 ? -4.040 -1.094 14.401 1.00 84.62 184 GLY A CA 1
ATOM 1471 C C . GLY A 1 184 ? -5.296 -0.390 14.932 1.00 84.62 184 GLY A C 1
ATOM 1472 O O . GLY A 1 184 ? -5.608 -0.532 16.118 1.00 84.62 184 GLY A O 1
ATOM 1473 N N . ILE A 1 185 ? -5.987 0.417 14.109 1.00 89.75 185 ILE A N 1
ATOM 1474 C CA . ILE A 1 185 ? -7.157 1.183 14.570 1.00 89.75 185 ILE A CA 1
ATOM 1475 C C . ILE A 1 185 ? -8.331 0.263 14.903 1.00 89.75 185 ILE A C 1
ATOM 1477 O O . ILE A 1 185 ? -9.067 0.528 15.851 1.00 89.75 185 ILE A O 1
ATOM 1481 N N . ASP A 1 186 ? -8.470 -0.836 14.161 1.00 90.56 186 ASP A N 1
ATOM 1482 C CA . ASP A 1 186 ? -9.533 -1.815 14.363 1.00 90.56 186 ASP A CA 1
ATOM 1483 C C . ASP A 1 186 ? -9.367 -2.482 15.729 1.00 90.56 186 ASP A C 1
ATOM 1485 O O . ASP A 1 186 ? -10.286 -2.476 16.542 1.00 90.56 186 ASP A O 1
ATOM 1489 N N . GLU A 1 187 ? -8.155 -2.931 16.044 1.00 92.19 187 GLU A N 1
ATOM 1490 C CA . GLU A 1 187 ? -7.799 -3.529 17.327 1.00 92.19 187 GLU A CA 1
ATOM 1491 C C . GLU A 1 187 ? -7.980 -2.545 18.488 1.00 92.19 187 GLU A C 1
ATOM 1493 O O . GLU A 1 187 ? -8.436 -2.925 19.570 1.00 92.19 187 GLU A O 1
ATOM 1498 N N . PHE A 1 188 ? -7.649 -1.265 18.275 1.00 93.44 188 PHE A N 1
ATOM 1499 C CA . PHE A 1 188 ? -7.916 -0.230 19.267 1.00 93.44 188 PHE A CA 1
ATOM 1500 C C . PHE A 1 188 ? -9.418 -0.099 19.531 1.00 93.44 188 PHE A C 1
ATOM 1502 O O . PHE A 1 188 ? -9.828 -0.160 20.691 1.00 93.44 188 PHE A O 1
ATOM 1509 N N . MET A 1 189 ? -10.234 0.055 18.487 1.00 94.50 189 MET A N 1
ATOM 1510 C CA . MET A 1 189 ? -11.684 0.221 18.614 1.00 94.50 189 MET A CA 1
ATOM 1511 C C . MET A 1 189 ? -12.334 -1.006 19.258 1.00 94.50 189 MET A C 1
ATOM 1513 O O . MET A 1 189 ? -13.109 -0.869 20.202 1.00 94.50 189 MET A O 1
ATOM 1517 N N . GLU A 1 190 ? -11.945 -2.212 18.849 1.00 94.38 190 GLU A N 1
ATOM 1518 C CA . GLU A 1 190 ? -12.446 -3.461 19.429 1.00 94.38 190 GLU A CA 1
ATOM 1519 C C . GLU A 1 190 ? -12.149 -3.603 20.928 1.00 94.38 190 GLU A C 1
ATOM 1521 O O . GLU A 1 190 ? -12.897 -4.265 21.641 1.00 94.38 190 GLU A O 1
ATOM 1526 N N . SER A 1 191 ? -11.079 -2.972 21.424 1.00 94.12 191 SER A N 1
ATOM 1527 C CA . SER A 1 191 ? -10.736 -2.962 22.854 1.00 94.12 191 SER A CA 1
ATOM 1528 C C . SER A 1 191 ? -11.566 -1.985 23.698 1.00 94.12 191 SER A C 1
ATOM 1530 O O . SER A 1 191 ? -11.457 -1.993 24.926 1.00 94.12 191 SER A O 1
ATOM 1532 N N . ARG A 1 192 ? -12.338 -1.103 23.050 1.00 92.44 192 ARG A N 1
ATOM 1533 C CA . ARG A 1 192 ? -13.135 -0.040 23.687 1.00 92.44 192 ARG A CA 1
ATOM 1534 C C . ARG A 1 192 ? -14.631 -0.269 23.570 1.00 92.44 192 ARG A C 1
ATOM 1536 O O . ARG A 1 192 ? -15.363 0.184 24.441 1.00 92.44 192 ARG A O 1
ATOM 1543 N N . LEU A 1 193 ? -15.057 -0.930 22.501 1.00 93.50 193 LEU A N 1
ATOM 1544 C CA . LEU A 1 193 ? -16.459 -1.202 22.231 1.00 93.50 193 LEU A CA 1
ATOM 1545 C C . LEU A 1 193 ? -16.903 -2.497 22.909 1.00 93.50 193 LEU A C 1
ATOM 1547 O O . LEU A 1 193 ? -16.158 -3.475 22.974 1.00 93.50 193 LEU A O 1
ATOM 1551 N N . GLU A 1 194 ? -18.156 -2.529 23.351 1.00 92.50 194 GLU A N 1
ATOM 1552 C CA . GLU A 1 194 ? -18.781 -3.708 23.948 1.00 92.50 194 GLU A CA 1
ATOM 1553 C C . GLU A 1 194 ? -20.188 -3.927 23.370 1.00 92.50 194 GLU A C 1
ATOM 1555 O O . GLU A 1 194 ? -20.769 -3.054 22.728 1.00 92.50 194 GLU A O 1
ATOM 1560 N N . GLY A 1 195 ? -20.748 -5.122 23.577 1.00 93.88 195 GLY A N 1
ATOM 1561 C CA . GLY A 1 195 ? -22.139 -5.417 23.226 1.00 93.88 195 GLY A CA 1
ATOM 1562 C C . GLY A 1 195 ? -22.490 -5.160 21.753 1.00 93.88 195 GLY A C 1
ATOM 1563 O O . GLY A 1 195 ? -21.862 -5.712 20.849 1.00 93.88 195 GLY A O 1
ATOM 1564 N N . GLU A 1 196 ? -23.541 -4.367 21.530 1.00 92.56 196 GLU A N 1
ATOM 1565 C CA . GLU A 1 196 ? -24.093 -4.072 20.200 1.00 92.56 196 GLU A CA 1
ATOM 1566 C C . GLU A 1 196 ? -23.154 -3.202 19.351 1.00 92.56 196 GLU A C 1
ATOM 1568 O O . GLU A 1 196 ? -22.987 -3.476 18.164 1.00 92.56 196 GLU A O 1
ATOM 1573 N N . GLU A 1 197 ? -22.466 -2.231 19.955 1.00 91.62 197 GLU A N 1
ATOM 1574 C CA . GLU A 1 197 ? -21.529 -1.338 19.259 1.00 91.62 197 GLU A CA 1
ATOM 1575 C C . GLU A 1 197 ? -20.339 -2.113 18.687 1.00 91.62 197 GLU A C 1
ATOM 1577 O O . GLU A 1 197 ? -19.952 -1.913 17.536 1.00 91.62 197 GLU A O 1
ATOM 1582 N N . LEU A 1 198 ? -19.789 -3.056 19.463 1.00 94.12 198 LEU A N 1
ATOM 1583 C CA . LEU A 1 198 ? -18.709 -3.929 19.001 1.00 94.12 198 LEU A CA 1
ATOM 1584 C C . LEU A 1 198 ? -19.169 -4.829 17.849 1.00 94.12 198 LEU A C 1
ATOM 1586 O O . LEU A 1 198 ? -18.428 -5.036 16.887 1.00 94.12 198 LEU A O 1
ATOM 1590 N N . ALA A 1 199 ? -20.385 -5.375 17.943 1.00 93.62 199 ALA A N 1
ATOM 1591 C CA . ALA A 1 199 ? -20.949 -6.215 16.893 1.00 93.62 199 ALA A CA 1
ATOM 1592 C C . ALA A 1 199 ? -21.167 -5.418 15.596 1.00 93.62 199 ALA A C 1
ATOM 1594 O O . ALA A 1 199 ? -20.798 -5.894 14.520 1.00 93.62 199 ALA A O 1
ATOM 1595 N N . GLN A 1 200 ? -21.696 -4.195 15.701 1.00 93.69 200 GLN A N 1
ATOM 1596 C CA . GLN A 1 200 ? -21.860 -3.284 14.572 1.00 93.69 200 GLN A CA 1
ATOM 1597 C C . GLN A 1 200 ? -20.508 -2.917 13.953 1.00 93.69 200 GLN A C 1
ATOM 1599 O O . GLN A 1 200 ? -20.342 -3.061 12.743 1.00 93.69 200 GLN A O 1
ATOM 1604 N N . PHE A 1 201 ? -19.532 -2.507 14.769 1.00 93.44 201 PHE A N 1
ATOM 1605 C CA . PHE A 1 201 ? -18.184 -2.168 14.311 1.00 93.44 201 PHE A CA 1
ATOM 1606 C C . PHE A 1 201 ? -17.568 -3.316 13.508 1.00 93.44 201 PHE A C 1
ATOM 1608 O O . PHE A 1 201 ? -17.155 -3.127 12.367 1.00 93.44 201 PHE A O 1
ATOM 1615 N N . LYS A 1 202 ? -17.580 -4.537 14.055 1.00 91.81 202 LYS A N 1
ATOM 1616 C CA . LYS A 1 202 ? -17.037 -5.721 13.373 1.00 91.81 202 LYS A CA 1
ATOM 1617 C C . LYS A 1 202 ? -17.741 -6.016 12.055 1.00 91.81 202 LYS A C 1
ATOM 1619 O O . LYS A 1 202 ? -17.075 -6.337 11.073 1.00 91.81 202 LYS A O 1
ATOM 1624 N N . ALA A 1 203 ? -19.066 -5.891 12.017 1.00 90.75 203 ALA A N 1
ATOM 1625 C CA . ALA A 1 203 ? -19.840 -6.109 10.801 1.00 90.75 203 ALA A CA 1
ATOM 1626 C C . ALA A 1 203 ? -19.525 -5.060 9.719 1.00 90.75 203 ALA A C 1
ATOM 1628 O O . ALA A 1 203 ? -19.291 -5.427 8.566 1.00 90.75 203 ALA A O 1
ATOM 1629 N N . GLU A 1 204 ? -19.464 -3.774 10.082 1.00 91.69 204 GLU A N 1
ATOM 1630 C CA . GLU A 1 204 ? -19.108 -2.691 9.156 1.00 91.69 204 GLU A CA 1
ATOM 1631 C C . GLU A 1 204 ? -17.683 -2.864 8.620 1.00 91.69 204 GLU A C 1
ATOM 1633 O O . GLU A 1 204 ? -17.471 -2.831 7.406 1.00 91.69 204 GLU A O 1
ATOM 1638 N N . ARG A 1 205 ? -16.710 -3.130 9.500 1.00 89.88 205 ARG A N 1
ATOM 1639 C CA . ARG A 1 205 ? -15.310 -3.348 9.111 1.00 89.88 205 ARG A CA 1
ATOM 1640 C C . ARG A 1 205 ? -15.144 -4.560 8.204 1.00 89.88 205 ARG A C 1
ATOM 1642 O O . ARG A 1 205 ? -14.434 -4.469 7.201 1.00 89.88 205 ARG A O 1
ATOM 1649 N N . LEU A 1 206 ? -15.832 -5.665 8.496 1.00 88.88 206 LEU A N 1
ATOM 1650 C CA . LEU A 1 206 ? -15.846 -6.835 7.621 1.00 88.88 206 LEU A CA 1
ATOM 1651 C C . LEU A 1 206 ? -16.429 -6.489 6.243 1.00 88.88 206 LEU A C 1
ATOM 1653 O O . LEU A 1 206 ? -15.825 -6.829 5.229 1.00 88.88 206 LEU A O 1
ATOM 1657 N N . GLY A 1 207 ? -17.549 -5.762 6.190 1.00 88.69 207 GLY A N 1
ATOM 1658 C CA . GLY A 1 207 ? -18.174 -5.333 4.935 1.00 88.69 207 GLY A CA 1
ATOM 1659 C C . GLY A 1 207 ? -17.285 -4.410 4.092 1.00 88.69 207 GLY A C 1
ATOM 1660 O O . GLY A 1 207 ? -17.152 -4.607 2.880 1.00 88.69 207 GLY A O 1
ATOM 1661 N N . GLU A 1 208 ? -16.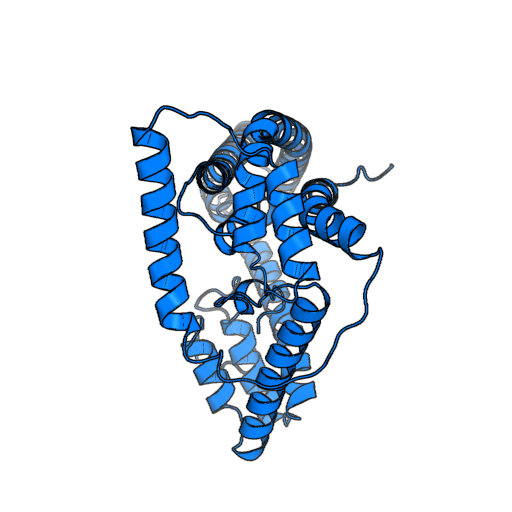624 -3.434 4.718 1.00 89.00 208 GLU A N 1
ATOM 1662 C CA . GLU A 1 208 ? -15.653 -2.557 4.050 1.00 89.00 208 GLU A CA 1
ATOM 1663 C C . GLU A 1 208 ? -14.459 -3.344 3.505 1.00 89.00 208 GLU A C 1
ATOM 1665 O O . GLU A 1 208 ? -13.999 -3.104 2.384 1.00 89.00 208 GLU A O 1
ATOM 1670 N N . ARG A 1 209 ? -13.957 -4.301 4.290 1.00 88.69 209 ARG A N 1
ATOM 1671 C CA . ARG A 1 209 ? -12.820 -5.138 3.915 1.00 88.69 209 ARG A CA 1
ATOM 1672 C C . ARG A 1 209 ? -13.170 -6.054 2.744 1.00 88.69 209 ARG A C 1
ATOM 1674 O O . ARG A 1 209 ? -12.436 -6.049 1.760 1.00 88.69 209 ARG A O 1
ATOM 1681 N N . ILE A 1 210 ? -14.323 -6.724 2.791 1.00 89.25 210 ILE A N 1
ATOM 1682 C CA . ILE A 1 210 ? -14.891 -7.510 1.682 1.00 89.25 210 ILE A CA 1
ATOM 1683 C C . ILE A 1 210 ? -14.991 -6.651 0.421 1.00 89.25 210 ILE A C 1
ATOM 1685 O O . ILE A 1 210 ? -14.462 -7.027 -0.622 1.00 89.25 210 ILE A O 1
ATOM 1689 N N . SER A 1 211 ? -15.592 -5.464 0.525 1.00 88.56 211 SER A N 1
ATOM 1690 C CA . SER A 1 211 ? -15.772 -4.559 -0.617 1.00 88.56 211 SER A CA 1
ATOM 1691 C C . SER A 1 211 ? -14.434 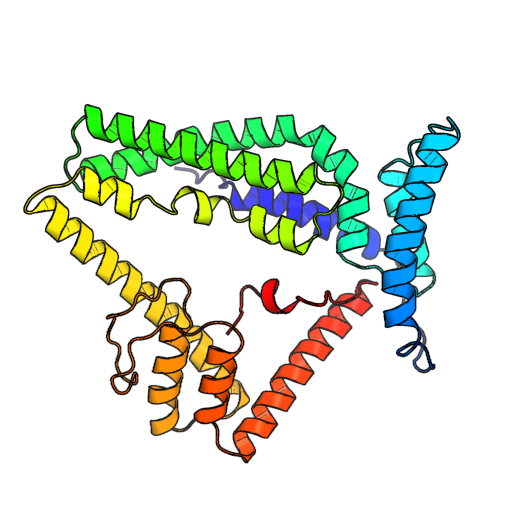-4.133 -1.228 1.00 88.56 211 SER A C 1
ATOM 1693 O O . SER A 1 211 ? -14.286 -4.085 -2.450 1.00 88.56 211 SER A O 1
ATOM 1695 N N . HIS A 1 212 ? -13.434 -3.844 -0.390 1.00 87.25 212 HIS A N 1
ATOM 1696 C CA . HIS A 1 212 ? -12.100 -3.480 -0.859 1.00 87.25 212 HIS A CA 1
ATOM 1697 C C . HIS A 1 212 ? -11.398 -4.651 -1.548 1.00 87.25 212 HIS A C 1
ATOM 1699 O O . HIS A 1 212 ? -10.839 -4.469 -2.630 1.00 87.25 212 HIS A O 1
ATOM 1705 N N . VAL A 1 213 ? -11.434 -5.840 -0.940 1.00 89.69 213 VAL A N 1
ATOM 1706 C CA . VAL A 1 213 ? -10.852 -7.057 -1.517 1.00 89.69 213 VAL A CA 1
ATOM 1707 C C . VAL A 1 213 ? -11.504 -7.354 -2.866 1.00 89.69 213 VAL A C 1
ATOM 1709 O O . VAL A 1 213 ? -10.786 -7.533 -3.842 1.00 89.69 213 VAL A O 1
ATOM 1712 N N . GLN A 1 214 ? -12.835 -7.293 -2.973 1.00 89.56 214 GLN A N 1
ATOM 1713 C CA . GLN A 1 214 ? -13.545 -7.489 -4.242 1.00 89.56 214 GLN A CA 1
ATOM 1714 C C . GLN A 1 214 ? -13.154 -6.452 -5.298 1.00 89.56 214 GLN A C 1
ATOM 1716 O O . GLN A 1 214 ? -12.908 -6.801 -6.450 1.00 89.56 214 GLN A O 1
ATOM 1721 N N . ALA A 1 215 ? -13.087 -5.169 -4.936 1.00 87.88 215 ALA A N 1
ATOM 1722 C CA . ALA A 1 215 ? -12.733 -4.109 -5.879 1.00 87.88 215 ALA A CA 1
ATOM 1723 C C . ALA A 1 215 ? -11.273 -4.204 -6.359 1.00 87.88 215 ALA A C 1
ATOM 1725 O O . ALA A 1 215 ? -10.965 -3.886 -7.508 1.00 87.88 215 ALA A O 1
ATOM 1726 N N . GLU A 1 216 ? -10.350 -4.601 -5.486 1.00 85.69 216 GLU A N 1
ATOM 1727 C CA . GLU A 1 216 ? -8.950 -4.858 -5.833 1.00 85.69 216 GLU A CA 1
ATOM 1728 C C . GLU A 1 216 ? -8.816 -6.113 -6.702 1.00 85.69 216 GLU A C 1
ATOM 1730 O O . GLU A 1 216 ? -8.206 -6.048 -7.771 1.00 85.69 216 GLU A O 1
ATOM 1735 N N . ALA A 1 217 ? -9.459 -7.209 -6.298 1.00 89.81 217 ALA A N 1
ATOM 1736 C CA . ALA A 1 217 ? -9.448 -8.473 -7.019 1.00 89.81 217 ALA A CA 1
ATOM 1737 C C . ALA A 1 217 ? -10.026 -8.330 -8.427 1.00 89.81 217 ALA A C 1
ATOM 1739 O O . ALA A 1 217 ? -9.386 -8.739 -9.389 1.00 89.81 217 ALA A O 1
ATOM 1740 N N . ASN A 1 218 ? -11.168 -7.652 -8.575 1.00 89.75 218 ASN A N 1
ATOM 1741 C CA . ASN A 1 218 ? -11.767 -7.379 -9.880 1.00 89.75 218 ASN A CA 1
ATOM 1742 C C . ASN A 1 218 ? -10.833 -6.577 -10.786 1.00 89.75 218 ASN A C 1
ATOM 1744 O O . ASN A 1 218 ? -10.663 -6.929 -11.950 1.00 89.75 218 ASN A O 1
ATOM 1748 N N . ARG A 1 219 ? -10.199 -5.514 -10.272 1.00 86.94 219 ARG A N 1
ATOM 1749 C CA . ARG A 1 219 ? -9.254 -4.711 -11.066 1.00 86.94 219 ARG A CA 1
ATOM 1750 C C . ARG A 1 219 ? -8.082 -5.550 -11.567 1.00 86.94 219 ARG A C 1
ATOM 1752 O O . ARG A 1 219 ? -7.700 -5.428 -12.726 1.00 86.94 219 ARG A O 1
ATOM 1759 N N . ARG A 1 220 ? -7.533 -6.411 -10.710 1.00 86.69 220 ARG A N 1
ATOM 1760 C CA . ARG A 1 220 ? -6.427 -7.307 -11.069 1.00 86.69 220 ARG A CA 1
ATOM 1761 C C . ARG A 1 220 ? -6.861 -8.394 -12.049 1.00 86.69 220 ARG A C 1
ATOM 1763 O O . ARG A 1 220 ? -6.162 -8.616 -13.032 1.00 86.69 220 ARG A O 1
ATOM 1770 N N . LEU A 1 221 ? -8.038 -8.981 -11.838 1.00 90.44 221 LEU A N 1
ATOM 1771 C CA . LEU A 1 221 ? -8.637 -9.966 -12.733 1.00 90.44 221 LEU A CA 1
ATOM 1772 C C . LEU A 1 221 ? -8.805 -9.403 -14.144 1.00 90.44 221 LEU A C 1
ATOM 1774 O O . LEU A 1 221 ? -8.335 -10.021 -15.087 1.00 90.44 221 LEU A O 1
ATOM 1778 N N . HIS A 1 222 ? -9.382 -8.204 -14.287 1.00 88.81 222 HIS A N 1
ATOM 1779 C CA . HIS A 1 222 ? -9.568 -7.566 -15.598 1.00 88.81 222 HIS A CA 1
ATOM 1780 C C . HIS A 1 222 ? -8.241 -7.350 -16.341 1.00 88.81 222 HIS A C 1
ATOM 1782 O O . HIS A 1 222 ? -8.204 -7.423 -17.566 1.00 88.81 222 HIS A O 1
ATOM 1788 N N . ARG A 1 223 ? -7.143 -7.086 -15.618 1.00 85.38 223 ARG A N 1
ATOM 1789 C CA . ARG A 1 223 ? -5.813 -6.949 -16.231 1.00 85.38 223 ARG A CA 1
ATOM 1790 C C . ARG A 1 223 ? -5.261 -8.286 -16.713 1.00 85.38 223 ARG A C 1
ATOM 1792 O O . ARG A 1 223 ? -4.748 -8.344 -17.825 1.00 85.38 223 ARG A O 1
ATOM 1799 N N . ILE A 1 224 ? -5.364 -9.338 -15.897 1.00 88.62 224 ILE A N 1
ATOM 1800 C CA . ILE A 1 224 ? -4.935 -10.686 -16.299 1.00 88.62 224 ILE A CA 1
ATOM 1801 C C . ILE A 1 224 ? -5.768 -11.148 -17.491 1.00 88.62 224 ILE A C 1
ATOM 1803 O O . ILE A 1 224 ? -5.203 -11.527 -18.511 1.00 88.62 224 ILE A O 1
ATOM 1807 N N . ASP A 1 225 ? -7.091 -11.054 -17.388 1.00 91.69 225 ASP A N 1
ATOM 1808 C CA . ASP A 1 225 ? -8.024 -11.439 -18.442 1.00 91.69 225 ASP A CA 1
ATOM 1809 C C . ASP A 1 225 ? -7.726 -10.718 -19.762 1.00 91.69 225 ASP A C 1
ATOM 1811 O O . ASP A 1 225 ? -7.539 -11.361 -20.790 1.00 91.69 225 ASP A O 1
ATOM 1815 N N . GLY A 1 226 ? -7.517 -9.399 -19.723 1.00 89.38 226 GLY A N 1
ATOM 1816 C CA . GLY A 1 226 ? -7.128 -8.636 -20.910 1.00 89.38 226 GLY A CA 1
ATOM 1817 C C . GLY A 1 226 ? -5.815 -9.094 -21.565 1.00 89.38 226 GLY A C 1
ATOM 1818 O O . GLY A 1 226 ? -5.627 -8.867 -22.759 1.00 89.38 226 GLY A O 1
ATOM 1819 N N . ALA A 1 227 ? -4.915 -9.741 -20.817 1.00 89.06 227 ALA A N 1
ATOM 1820 C CA . ALA A 1 227 ? -3.645 -10.254 -21.329 1.00 89.06 227 ALA A CA 1
ATOM 1821 C C . ALA A 1 227 ? -3.736 -11.698 -21.849 1.00 89.06 227 ALA A C 1
ATOM 1823 O O . ALA A 1 227 ? -3.055 -12.051 -22.817 1.00 89.06 227 ALA A O 1
ATOM 1824 N N . VAL A 1 228 ? -4.541 -12.555 -21.211 1.00 92.12 228 VAL A N 1
ATOM 1825 C CA . VAL A 1 228 ? -4.545 -13.997 -21.508 1.00 92.12 228 VAL A CA 1
ATOM 1826 C C . VAL A 1 228 ? -5.842 -14.530 -22.099 1.00 92.12 228 VAL A C 1
ATOM 1828 O O . VAL A 1 228 ? -5.778 -15.603 -22.700 1.00 92.12 228 VAL A O 1
ATOM 1831 N N . ASP A 1 229 ? -6.946 -13.783 -22.018 1.00 93.88 229 ASP A N 1
ATOM 1832 C CA . ASP A 1 229 ? -8.302 -14.181 -22.427 1.00 93.88 229 ASP A CA 1
ATOM 1833 C C . ASP A 1 229 ? -8.764 -15.411 -21.621 1.00 93.88 229 ASP A C 1
ATOM 1835 O O . ASP A 1 229 ? -8.615 -16.562 -22.051 1.00 93.88 229 ASP A O 1
ATOM 1839 N N . LEU A 1 230 ? -9.196 -15.170 -20.377 1.00 94.38 230 LEU A N 1
ATOM 1840 C CA . LEU A 1 230 ? -9.684 -16.203 -19.462 1.00 94.38 230 LEU A CA 1
ATOM 1841 C C . LEU A 1 230 ? -11.099 -16.624 -19.872 1.00 94.38 230 LEU A C 1
ATOM 1843 O O . LEU A 1 230 ? -11.919 -15.805 -20.277 1.00 94.38 230 LEU A O 1
ATOM 1847 N N . ASP A 1 231 ? -11.415 -17.912 -19.745 1.00 93.88 231 ASP A N 1
ATOM 1848 C CA . ASP A 1 231 ? -12.807 -18.352 -19.870 1.00 93.88 231 ASP A CA 1
ATOM 1849 C C . ASP A 1 231 ? -13.573 -18.224 -18.547 1.00 93.88 231 ASP A C 1
ATOM 1851 O O . ASP A 1 231 ? -13.001 -17.933 -17.500 1.00 93.88 231 ASP A O 1
ATOM 1855 N N . ASN A 1 232 ? -14.886 -18.458 -18.596 1.00 90.50 232 ASN A N 1
ATOM 1856 C CA . ASN A 1 232 ? -15.767 -18.288 -17.441 1.00 90.50 232 ASN A CA 1
ATOM 1857 C C . ASN A 1 232 ? -15.369 -19.143 -16.230 1.00 90.50 232 ASN A C 1
ATOM 1859 O O . ASN A 1 232 ? -15.487 -18.660 -15.109 1.00 90.50 232 ASN A O 1
ATOM 1863 N N . ASP A 1 233 ? -14.890 -20.372 -16.441 1.00 89.38 233 ASP A N 1
ATOM 1864 C CA . ASP A 1 233 ? -14.501 -21.246 -15.329 1.00 89.38 233 ASP A CA 1
ATOM 1865 C C . ASP A 1 233 ? -13.198 -20.727 -14.691 1.00 89.38 233 ASP A C 1
ATOM 1867 O O . ASP A 1 233 ? -13.053 -20.701 -13.468 1.00 89.38 233 ASP A O 1
ATOM 1871 N N . GLN A 1 234 ? -12.268 -20.234 -15.516 1.00 93.88 234 GLN A N 1
ATOM 1872 C CA . GLN A 1 234 ? -11.017 -19.630 -15.057 1.00 93.88 234 GLN A CA 1
ATOM 1873 C C . GLN A 1 234 ? -11.206 -18.253 -14.414 1.00 93.88 234 GLN A C 1
ATOM 1875 O O . GLN A 1 234 ? -10.410 -17.885 -13.553 1.00 93.88 234 GLN A O 1
ATOM 1880 N N . LEU A 1 235 ? -12.214 -17.476 -14.823 1.00 93.75 235 LEU A N 1
ATOM 1881 C CA . LEU A 1 235 ? -12.502 -16.158 -14.249 1.00 93.75 235 LEU A CA 1
ATOM 1882 C C . LEU A 1 235 ? -12.837 -16.268 -12.759 1.00 93.75 235 LEU A C 1
ATOM 1884 O O . LEU A 1 235 ? -12.289 -15.506 -11.961 1.00 93.75 235 LEU A O 1
ATOM 1888 N N . ASP A 1 236 ? -13.672 -17.239 -12.385 1.00 91.62 236 ASP A N 1
ATOM 1889 C CA . ASP A 1 236 ? -14.052 -17.471 -10.990 1.00 91.62 236 ASP A CA 1
ATOM 1890 C C . ASP A 1 236 ? -12.851 -17.952 -10.159 1.00 91.62 236 ASP A C 1
ATOM 1892 O O . ASP A 1 236 ? -12.563 -17.405 -9.091 1.00 91.62 236 ASP A O 1
ATOM 1896 N N . GLU A 1 237 ? -12.087 -18.924 -10.665 1.00 92.00 237 GLU A N 1
ATOM 1897 C CA . GLU A 1 237 ? -10.897 -19.433 -9.971 1.00 92.00 237 GLU A CA 1
ATOM 1898 C C . GLU A 1 237 ? -9.822 -18.341 -9.813 1.00 92.00 237 GLU A C 1
ATOM 1900 O O . GLU A 1 237 ? -9.281 -18.124 -8.723 1.00 92.00 237 GLU A O 1
ATOM 1905 N N . MET A 1 238 ? -9.561 -17.576 -10.879 1.00 93.19 238 MET A N 1
ATOM 1906 C CA . MET A 1 238 ? -8.611 -16.464 -10.862 1.00 93.19 238 MET A CA 1
ATOM 1907 C C . MET A 1 238 ? -9.068 -15.350 -9.919 1.00 93.19 238 MET A C 1
ATOM 1909 O O . MET A 1 238 ? -8.239 -14.777 -9.211 1.00 93.19 238 MET A O 1
ATOM 1913 N N . PHE A 1 239 ? -10.370 -15.053 -9.851 1.00 93.50 239 PHE A N 1
ATOM 1914 C CA . PHE A 1 239 ? -10.902 -14.108 -8.873 1.00 93.50 239 PHE A CA 1
ATOM 1915 C C . PHE A 1 239 ? -10.554 -14.538 -7.443 1.00 93.50 239 PHE A C 1
ATOM 1917 O O . PHE A 1 239 ? -10.061 -13.719 -6.662 1.00 93.50 239 PHE A O 1
ATOM 1924 N N . GLY A 1 240 ? -10.733 -15.822 -7.118 1.00 92.19 240 GLY A N 1
ATOM 1925 C CA . GLY A 1 240 ? -10.357 -16.390 -5.824 1.00 92.19 240 GLY A CA 1
ATOM 1926 C C . GLY A 1 240 ? -8.872 -16.191 -5.499 1.00 92.19 240 GLY A C 1
ATOM 1927 O O . GLY A 1 240 ? -8.528 -15.774 -4.388 1.00 92.19 240 GLY A O 1
ATOM 1928 N N . VAL A 1 241 ? -7.985 -16.405 -6.478 1.00 92.19 241 VAL A N 1
ATOM 1929 C CA . VAL A 1 241 ? -6.541 -16.135 -6.337 1.00 92.19 241 VAL A CA 1
ATOM 1930 C C . VAL A 1 241 ? -6.275 -14.646 -6.085 1.00 92.19 241 VAL A C 1
ATOM 1932 O O . VAL A 1 241 ? -5.520 -14.301 -5.171 1.00 92.19 241 VAL A O 1
ATOM 1935 N N . MET A 1 242 ? -6.913 -13.750 -6.846 1.00 90.75 242 MET A N 1
ATOM 1936 C CA . MET A 1 242 ? -6.737 -12.298 -6.705 1.00 90.75 242 MET A CA 1
ATOM 1937 C C . MET A 1 242 ? -7.240 -11.781 -5.353 1.00 90.75 242 MET A C 1
ATOM 1939 O O . MET A 1 242 ? -6.576 -10.958 -4.720 1.00 90.75 242 MET A O 1
ATOM 1943 N N . ALA A 1 243 ? -8.382 -12.287 -4.882 1.00 91.81 243 ALA A N 1
ATOM 1944 C CA . ALA A 1 243 ? -8.953 -11.934 -3.588 1.00 91.81 243 ALA A CA 1
ATOM 1945 C C . ALA A 1 243 ? -8.012 -12.326 -2.444 1.00 91.81 243 ALA A C 1
ATOM 1947 O O . ALA A 1 243 ? -7.673 -11.486 -1.610 1.00 91.81 243 ALA A O 1
ATOM 1948 N N . ARG A 1 244 ? -7.503 -13.563 -2.453 1.00 90.88 244 ARG A N 1
ATOM 1949 C CA . ARG A 1 244 ? -6.538 -14.065 -1.456 1.00 90.88 244 ARG A CA 1
ATOM 1950 C C . ARG A 1 244 ? -5.189 -13.359 -1.507 1.00 90.88 244 ARG A C 1
ATOM 1952 O O . ARG A 1 244 ? -4.471 -13.358 -0.510 1.00 90.88 244 ARG A O 1
ATOM 1959 N N . GLY A 1 245 ? -4.852 -12.778 -2.657 1.00 87.38 245 GLY A N 1
ATOM 1960 C CA . GLY A 1 245 ? -3.664 -11.961 -2.877 1.00 87.38 245 GLY A CA 1
ATOM 1961 C C . GLY A 1 245 ? -3.783 -10.507 -2.414 1.00 87.38 245 GLY A C 1
ATOM 1962 O O . GLY A 1 245 ? -2.804 -9.760 -2.519 1.00 87.38 245 GLY A O 1
ATOM 1963 N N . SER A 1 246 ? -4.956 -10.065 -1.943 1.00 86.88 246 SER A N 1
ATOM 1964 C CA . SER A 1 246 ? -5.135 -8.707 -1.423 1.00 86.88 246 SER A CA 1
ATOM 1965 C C . SER A 1 246 ? -4.488 -8.560 -0.048 1.00 86.88 246 SER A C 1
ATOM 1967 O O . SER A 1 246 ? -4.635 -9.405 0.837 1.00 86.88 246 SER A O 1
ATOM 1969 N N . LYS A 1 247 ? -3.855 -7.406 0.193 1.00 82.19 247 LYS A N 1
ATOM 1970 C CA . LYS A 1 247 ? -3.300 -7.060 1.514 1.00 82.19 247 LYS A CA 1
ATOM 1971 C C . LYS A 1 247 ? -4.358 -7.012 2.616 1.00 82.19 247 LYS A C 1
ATOM 1973 O O . LYS A 1 247 ? -4.009 -7.133 3.788 1.00 82.19 247 LYS A O 1
ATOM 1978 N N . ARG A 1 248 ? -5.624 -6.801 2.246 1.00 83.38 248 ARG A N 1
ATOM 1979 C CA . ARG A 1 248 ? -6.762 -6.725 3.167 1.00 83.38 248 ARG A CA 1
ATOM 1980 C C . ARG A 1 248 ? -7.508 -8.047 3.310 1.00 83.38 248 ARG A C 1
ATOM 1982 O O . ARG A 1 248 ? -8.490 -8.093 4.040 1.00 83.38 248 ARG A O 1
ATOM 1989 N N . PHE A 1 249 ? -7.063 -9.101 2.634 1.00 87.38 249 PHE A N 1
ATOM 1990 C CA . PHE A 1 249 ? -7.623 -10.426 2.828 1.00 87.38 249 PHE A CA 1
ATOM 1991 C C . PHE A 1 249 ? -7.269 -10.957 4.218 1.00 87.38 249 PHE A C 1
ATOM 1993 O O . PHE A 1 249 ? -6.102 -10.917 4.629 1.00 87.38 249 PHE A O 1
ATOM 2000 N N . GLU A 1 250 ? -8.270 -11.494 4.910 1.00 85.12 250 GLU A N 1
ATOM 2001 C CA . GLU A 1 250 ? -8.089 -12.236 6.153 1.00 85.12 250 GLU A CA 1
ATOM 2002 C C . GLU A 1 250 ? -8.517 -13.694 5.991 1.00 85.12 250 GLU A C 1
ATOM 2004 O O . GLU A 1 250 ? -9.528 -13.966 5.334 1.00 85.12 250 GLU A O 1
ATOM 2009 N N . PRO A 1 251 ? -7.791 -14.640 6.615 1.00 83.12 251 PRO A N 1
ATOM 2010 C CA . PRO A 1 251 ? -8.195 -16.035 6.614 1.00 83.12 251 PRO A CA 1
ATOM 2011 C C . PRO A 1 251 ? -9.612 -16.226 7.164 1.00 83.12 251 PRO A C 1
ATOM 2013 O O . PRO A 1 251 ? -9.932 -15.757 8.254 1.00 83.12 251 PRO A O 1
ATOM 2016 N N . GLY A 1 252 ? -10.446 -16.942 6.410 1.00 78.69 252 GLY A N 1
ATOM 2017 C CA . GLY A 1 252 ? -11.860 -17.159 6.736 1.00 78.69 252 GLY A CA 1
ATOM 2018 C C . GLY A 1 252 ? -12.830 -16.212 6.025 1.00 78.69 252 GLY A C 1
ATOM 2019 O O . GLY A 1 252 ? -14.036 -16.387 6.163 1.00 78.69 252 GLY A O 1
ATOM 2020 N N . MET A 1 253 ? -12.338 -15.250 5.237 1.00 86.94 253 MET A N 1
ATOM 2021 C CA . MET A 1 253 ? -13.178 -14.588 4.240 1.00 86.94 253 MET A CA 1
ATOM 2022 C C . MET A 1 253 ? -13.544 -15.560 3.125 1.00 86.94 253 MET A C 1
ATOM 2024 O O . MET A 1 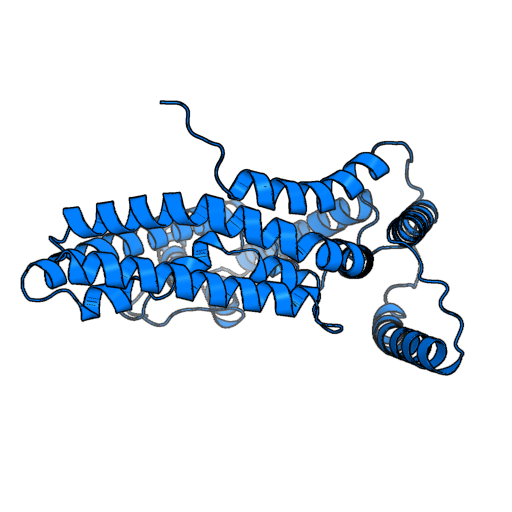253 ? -12.677 -16.250 2.589 1.00 86.94 253 MET A O 1
ATOM 2028 N N . GLU A 1 254 ? -14.823 -15.566 2.765 1.00 85.19 254 GLU A N 1
ATOM 2029 C CA . GLU A 1 254 ? -15.359 -16.392 1.692 1.00 85.19 254 GLU A CA 1
ATOM 2030 C C . GLU A 1 254 ? -15.834 -15.498 0.552 1.00 85.19 254 GLU A C 1
ATOM 2032 O O . GLU A 1 254 ? -16.653 -14.595 0.735 1.00 85.19 254 GLU A O 1
ATOM 2037 N N . PHE A 1 255 ? -15.296 -15.766 -0.630 1.00 84.81 255 PHE A N 1
ATOM 2038 C CA . PHE A 1 255 ? -15.736 -15.183 -1.882 1.00 84.81 255 PHE A CA 1
ATOM 2039 C C . PHE A 1 255 ? -16.066 -16.306 -2.864 1.00 84.81 255 PHE A C 1
ATOM 2041 O O . PHE A 1 255 ? -15.475 -17.392 -2.808 1.00 84.81 255 PHE A O 1
ATOM 2048 N N . ASP A 1 256 ? -16.986 -16.030 -3.783 1.00 79.31 256 ASP A N 1
ATOM 2049 C CA . ASP A 1 256 ? -17.265 -16.931 -4.897 1.00 79.31 256 ASP A CA 1
ATOM 2050 C C . ASP A 1 256 ? -15.969 -17.196 -5.688 1.00 79.31 256 ASP A C 1
ATOM 2052 O O . ASP A 1 256 ? -15.139 -16.301 -5.860 1.00 79.31 256 ASP A O 1
ATOM 2056 N N . GLY A 1 257 ? -15.760 -18.449 -6.106 1.00 72.69 257 GLY A N 1
ATOM 2057 C CA . GLY A 1 257 ? -14.564 -18.866 -6.851 1.00 72.69 257 GLY A CA 1
ATOM 2058 C C . GLY A 1 257 ? -13.361 -19.332 -6.012 1.00 72.69 257 GLY A C 1
ATOM 2059 O O . GLY A 1 257 ? -12.383 -19.814 -6.570 1.00 72.69 257 GLY A O 1
ATOM 2060 N N . MET A 1 258 ? -13.411 -19.279 -4.672 1.00 77.56 258 MET A N 1
ATOM 2061 C CA . MET A 1 258 ? -12.275 -19.679 -3.811 1.00 77.56 258 MET A CA 1
ATOM 2062 C C . MET A 1 258 ? -12.100 -21.190 -3.572 1.00 77.56 258 MET A C 1
ATOM 2064 O O . MET A 1 258 ? -11.123 -21.596 -2.946 1.00 77.56 258 MET A O 1
ATOM 2068 N N . GLY A 1 259 ? -13.033 -22.041 -4.009 1.00 66.12 259 GLY A N 1
ATOM 2069 C CA . GLY A 1 259 ? -12.848 -23.502 -3.976 1.00 66.12 259 GLY A CA 1
ATOM 2070 C C . GLY A 1 259 ? -12.574 -24.122 -2.593 1.00 66.12 259 GLY A C 1
ATOM 2071 O O . GLY A 1 259 ? -11.918 -25.155 -2.506 1.00 66.12 259 GLY A O 1
ATOM 2072 N N . GLY A 1 260 ? -13.056 -23.513 -1.503 1.00 68.44 260 GLY A N 1
ATOM 2073 C CA . GLY A 1 260 ? -12.804 -23.967 -0.126 1.00 68.44 260 GLY A CA 1
ATOM 2074 C C . GLY A 1 260 ? -11.419 -23.605 0.428 1.00 68.44 260 GLY A C 1
ATOM 2075 O O . GLY A 1 260 ? -11.120 -23.915 1.582 1.00 68.44 260 GLY A O 1
ATOM 2076 N N . GLU A 1 261 ? -10.575 -22.934 -0.357 1.00 77.69 261 GLU A N 1
ATOM 2077 C CA . GLU A 1 261 ? -9.279 -22.442 0.095 1.00 77.69 261 GLU A CA 1
ATOM 2078 C C . GLU A 1 261 ? -9.432 -21.115 0.841 1.00 77.69 261 GLU A C 1
ATOM 2080 O O . GLU A 1 261 ? -10.039 -20.175 0.342 1.00 77.69 261 GLU A O 1
ATOM 2085 N N . THR A 1 262 ? -8.852 -21.011 2.039 1.00 77.81 262 THR A N 1
ATOM 2086 C CA . THR A 1 262 ? -9.052 -19.851 2.933 1.00 77.81 262 THR A CA 1
ATOM 2087 C C . THR A 1 262 ? -7.755 -19.150 3.338 1.00 77.81 262 THR A C 1
ATOM 2089 O O . THR A 1 262 ? -7.784 -18.172 4.081 1.00 77.81 262 THR A O 1
ATOM 2092 N N . GLY A 1 263 ? -6.603 -19.634 2.868 1.00 84.69 263 GLY A N 1
ATOM 2093 C CA . GLY A 1 263 ? -5.295 -19.058 3.184 1.00 84.69 263 GLY A CA 1
ATOM 2094 C C . GLY A 1 263 ? -4.961 -17.845 2.318 1.00 84.69 263 GLY A C 1
ATOM 2095 O O . GLY A 1 263 ? -5.234 -17.850 1.119 1.00 84.69 263 GLY A O 1
ATOM 2096 N N . ARG A 1 264 ? -4.326 -16.828 2.905 1.00 86.94 264 ARG A N 1
ATOM 2097 C CA . ARG A 1 264 ? -3.782 -15.676 2.169 1.00 86.94 264 ARG A CA 1
ATOM 2098 C C . ARG A 1 264 ? -2.646 -16.115 1.238 1.00 86.94 264 ARG A C 1
ATOM 2100 O O . ARG A 1 264 ? -1.857 -16.979 1.611 1.00 86.94 264 ARG A O 1
ATOM 2107 N N . LEU A 1 265 ? -2.563 -15.507 0.056 1.00 86.44 265 LEU A N 1
ATOM 2108 C CA . LEU A 1 265 ? -1.513 -15.764 -0.931 1.00 86.44 265 LEU A CA 1
ATOM 2109 C C . LEU A 1 265 ? -0.586 -14.554 -1.040 1.00 86.44 265 LEU A C 1
ATOM 2111 O O . LEU A 1 265 ? -1.047 -13.430 -1.221 1.00 86.44 265 LEU A O 1
ATOM 2115 N N . GLU A 1 266 ? 0.725 -14.775 -0.980 1.00 80.75 266 GLU A N 1
ATOM 2116 C CA . GLU A 1 266 ? 1.718 -13.705 -1.098 1.00 80.75 266 GLU A CA 1
ATOM 2117 C C . GLU A 1 266 ? 2.871 -14.119 -2.010 1.00 80.75 266 GLU A C 1
ATOM 2119 O O . GLU A 1 266 ? 3.202 -15.298 -2.120 1.00 80.75 266 GLU A O 1
ATOM 2124 N N . GLY A 1 267 ? 3.484 -13.132 -2.670 1.00 77.94 267 GLY A N 1
ATOM 2125 C CA . GLY A 1 267 ? 4.706 -13.314 -3.454 1.00 77.94 267 GLY A CA 1
ATOM 2126 C C . GLY A 1 267 ? 4.662 -14.525 -4.393 1.00 77.94 267 GLY A C 1
ATOM 2127 O O . GLY A 1 267 ? 3.808 -14.608 -5.278 1.00 77.94 267 GLY A O 1
ATOM 2128 N N . ALA A 1 268 ? 5.593 -15.458 -4.179 1.00 80.06 268 ALA A N 1
ATOM 2129 C CA . ALA A 1 268 ? 5.761 -16.650 -5.004 1.00 80.06 268 ALA A CA 1
ATOM 2130 C C . ALA A 1 268 ? 4.555 -17.603 -4.960 1.00 80.06 268 ALA A C 1
ATOM 2132 O O . ALA A 1 268 ? 4.230 -18.194 -5.986 1.00 80.06 268 ALA A O 1
ATOM 2133 N N . ASP A 1 269 ? 3.862 -17.719 -3.824 1.00 83.62 269 ASP A N 1
ATOM 2134 C CA . ASP A 1 269 ? 2.702 -18.613 -3.695 1.00 83.62 269 ASP A CA 1
ATOM 2135 C C . ASP A 1 269 ? 1.528 -18.103 -4.529 1.00 83.62 269 ASP A C 1
ATOM 2137 O O . ASP A 1 269 ? 0.836 -18.870 -5.199 1.00 83.62 269 ASP A O 1
ATOM 2141 N N . ARG A 1 270 ? 1.336 -16.780 -4.544 1.00 86.00 270 ARG A N 1
ATOM 2142 C CA . ARG A 1 270 ? 0.331 -16.145 -5.397 1.00 86.00 270 ARG A CA 1
ATOM 2143 C C . ARG A 1 270 ? 0.661 -16.322 -6.874 1.00 86.00 270 ARG A C 1
ATOM 2145 O O . ARG A 1 270 ? -0.216 -16.677 -7.650 1.00 86.00 270 ARG A O 1
ATOM 2152 N N . GLU A 1 271 ? 1.909 -16.085 -7.262 1.00 86.50 271 GLU A N 1
ATOM 2153 C CA . GLU A 1 271 ? 2.353 -16.268 -8.648 1.00 86.50 271 GLU A CA 1
ATOM 2154 C C . GLU A 1 271 ? 2.204 -17.731 -9.098 1.00 86.50 271 GLU A C 1
ATOM 2156 O O . GLU A 1 271 ? 1.741 -17.997 -10.206 1.00 86.50 271 GLU A O 1
ATOM 2161 N N . ALA A 1 272 ? 2.519 -18.694 -8.227 1.00 88.06 272 ALA A N 1
ATOM 2162 C CA . ALA A 1 272 ? 2.290 -20.109 -8.495 1.00 88.06 272 ALA A CA 1
ATOM 2163 C C . ALA A 1 272 ? 0.796 -20.426 -8.677 1.00 88.06 272 ALA A C 1
ATOM 2165 O O . ALA A 1 272 ? 0.443 -21.155 -9.604 1.00 88.06 272 ALA A O 1
ATOM 2166 N N . ALA A 1 273 ? -0.075 -19.843 -7.848 1.00 90.75 273 ALA A N 1
ATOM 2167 C CA . ALA A 1 273 ? -1.522 -20.001 -7.968 1.00 90.75 273 ALA A CA 1
ATOM 2168 C C . ALA A 1 273 ? -2.062 -19.407 -9.278 1.00 90.75 273 ALA A C 1
ATOM 2170 O O . ALA A 1 273 ? -2.819 -20.080 -9.968 1.00 90.75 273 ALA A O 1
ATOM 2171 N N . ILE A 1 274 ? -1.615 -18.211 -9.687 1.00 91.06 274 ILE A N 1
ATOM 2172 C CA . ILE A 1 274 ? -1.977 -17.621 -10.991 1.00 91.06 274 ILE A CA 1
ATOM 2173 C C . ILE A 1 274 ? -1.609 -18.590 -12.117 1.00 91.06 274 ILE A C 1
ATOM 2175 O O . ILE A 1 274 ? -2.447 -18.927 -12.948 1.00 91.06 274 ILE A O 1
ATOM 2179 N N . ARG A 1 275 ? -0.365 -19.085 -12.126 1.00 93.50 275 ARG A N 1
ATOM 2180 C CA . ARG A 1 275 ? 0.128 -20.004 -13.164 1.00 93.50 275 ARG A CA 1
ATOM 2181 C C . ARG A 1 275 ? -0.636 -21.324 -13.211 1.00 93.50 275 ARG A C 1
ATOM 2183 O O . ARG A 1 275 ? -0.748 -21.893 -14.292 1.00 93.50 275 ARG A O 1
ATOM 2190 N N . ALA A 1 276 ? -1.142 -21.805 -12.076 1.00 93.62 276 ALA A N 1
ATOM 2191 C CA . ALA A 1 276 ? -1.903 -23.049 -11.997 1.00 93.62 276 ALA A CA 1
ATOM 2192 C C . ALA A 1 276 ? -3.276 -22.959 -12.687 1.00 93.62 276 ALA A C 1
ATOM 2194 O O . ALA A 1 276 ? -3.712 -23.949 -13.272 1.00 93.62 276 ALA A O 1
ATOM 2195 N N . VAL A 1 277 ? -3.914 -21.782 -12.675 1.00 93.38 277 VAL A N 1
ATOM 2196 C CA . VAL A 1 277 ? -5.211 -21.543 -13.342 1.00 93.38 277 VAL A CA 1
ATOM 2197 C C . VAL A 1 277 ? -5.060 -21.471 -14.868 1.00 93.38 277 VAL A C 1
ATOM 2199 O O . VAL A 1 277 ? -5.976 -21.807 -15.623 1.00 93.38 277 VAL A O 1
ATOM 2202 N N . LEU A 1 278 ? -3.902 -21.021 -15.358 1.00 94.50 278 LEU A N 1
ATOM 2203 C CA . LEU A 1 278 ? -3.674 -20.775 -16.782 1.00 94.50 278 LEU A CA 1
ATOM 2204 C C . LEU A 1 278 ? -3.395 -22.062 -17.569 1.00 94.50 278 LEU A C 1
ATOM 2206 O O . LEU A 1 278 ? -2.577 -22.900 -17.191 1.00 94.50 278 LEU A O 1
ATOM 2210 N N . ARG A 1 279 ? -3.992 -22.173 -18.761 1.00 96.12 279 ARG A N 1
ATOM 2211 C CA . ARG A 1 279 ? -3.616 -23.201 -19.741 1.00 96.12 279 ARG A CA 1
ATOM 2212 C C . ARG A 1 279 ? -2.219 -22.948 -20.318 1.00 96.12 279 ARG A C 1
ATOM 2214 O O . ARG A 1 279 ? -1.746 -21.812 -20.310 1.00 96.12 279 ARG A O 1
ATOM 2221 N N . PRO A 1 280 ? -1.566 -23.960 -20.923 1.00 96.19 280 PRO A N 1
ATOM 2222 C CA . PRO A 1 280 ? -0.217 -23.803 -21.475 1.00 96.19 280 PRO A CA 1
ATOM 2223 C C . PRO A 1 280 ? -0.052 -22.675 -22.507 1.00 96.19 280 PRO A C 1
ATOM 2225 O O . PRO A 1 280 ? 1.023 -22.094 -22.624 1.00 96.19 280 PRO A O 1
ATOM 2228 N N . ASP A 1 281 ? -1.080 -22.371 -23.297 1.00 95.25 281 ASP A N 1
ATOM 2229 C CA . ASP A 1 281 ? -1.063 -21.263 -24.253 1.00 95.25 281 ASP A CA 1
ATOM 2230 C C . ASP A 1 281 ? -1.256 -19.896 -23.584 1.00 95.25 281 ASP A C 1
ATOM 2232 O O . ASP A 1 281 ? -0.539 -18.956 -23.928 1.00 95.25 281 ASP A O 1
ATOM 2236 N N . GLN A 1 282 ? -2.146 -19.807 -22.595 1.00 95.50 282 GLN A N 1
ATOM 2237 C CA . GLN A 1 282 ? -2.361 -18.613 -21.773 1.00 95.50 282 GLN A CA 1
ATOM 2238 C C . GLN A 1 282 ? -1.139 -18.289 -20.912 1.00 95.50 282 GLN A C 1
ATOM 2240 O O . GLN A 1 282 ? -0.758 -17.128 -20.811 1.00 95.50 282 GLN A O 1
ATOM 2245 N N . LEU A 1 283 ? -0.467 -19.304 -20.364 1.00 94.38 283 LEU A N 1
ATOM 2246 C CA . LEU A 1 283 ? 0.764 -19.136 -19.596 1.00 94.38 283 LEU A CA 1
ATOM 2247 C C . LEU A 1 283 ? 1.853 -18.455 -20.433 1.00 94.38 283 LEU A C 1
ATOM 2249 O O . LEU A 1 283 ? 2.489 -17.519 -19.965 1.00 94.38 283 LEU A O 1
ATOM 2253 N N . ARG A 1 284 ? 2.012 -18.851 -21.703 1.00 94.00 284 ARG A N 1
ATOM 2254 C CA . ARG A 1 284 ? 2.955 -18.180 -22.613 1.00 94.00 284 ARG A CA 1
ATOM 2255 C C . ARG A 1 284 ? 2.583 -16.720 -22.868 1.00 94.00 284 ARG A C 1
ATOM 2257 O O . ARG A 1 284 ? 3.476 -15.885 -22.959 1.00 94.00 284 ARG A O 1
ATOM 2264 N N . ARG A 1 285 ? 1.287 -16.405 -22.997 1.00 92.06 285 ARG A N 1
ATOM 2265 C CA . ARG A 1 285 ? 0.820 -15.013 -23.144 1.00 92.06 285 ARG A CA 1
ATOM 2266 C C . ARG A 1 285 ? 1.078 -14.205 -21.879 1.00 92.06 285 ARG A C 1
ATOM 2268 O O . ARG A 1 285 ? 1.542 -13.080 -21.975 1.00 92.06 285 ARG A O 1
ATOM 2275 N N . TYR A 1 286 ? 0.833 -14.796 -20.715 1.00 89.88 286 TYR A N 1
ATOM 2276 C CA . TYR A 1 286 ? 1.101 -14.175 -19.424 1.00 89.88 286 TYR A CA 1
ATOM 2277 C C . TYR A 1 286 ? 2.589 -13.872 -19.240 1.00 89.88 286 TYR A C 1
ATOM 2279 O O . TYR A 1 286 ? 2.950 -12.758 -18.881 1.00 89.88 286 TYR A O 1
ATOM 2287 N N . GLU A 1 287 ? 3.465 -14.831 -19.541 1.00 90.19 287 GLU A N 1
ATOM 2288 C CA . GLU A 1 287 ? 4.916 -14.636 -19.470 1.00 90.19 287 GLU A CA 1
ATOM 2289 C C . GLU A 1 287 ? 5.396 -13.565 -20.453 1.00 90.19 287 GLU A C 1
ATOM 2291 O O . GLU A 1 287 ? 6.187 -12.704 -20.074 1.00 90.19 287 GLU A O 1
ATOM 2296 N N . ALA A 1 288 ? 4.875 -13.572 -21.684 1.00 88.75 288 ALA A N 1
ATOM 2297 C CA . ALA A 1 288 ? 5.165 -12.531 -22.666 1.00 88.75 288 ALA A CA 1
ATOM 2298 C C . ALA A 1 288 ? 4.689 -11.152 -22.190 1.00 88.75 288 ALA A C 1
ATOM 2300 O O . ALA A 1 288 ? 5.436 -10.189 -22.302 1.00 88.75 288 ALA A O 1
ATOM 2301 N N . TYR A 1 289 ? 3.495 -11.066 -21.601 1.00 86.44 289 TYR A N 1
ATOM 2302 C CA . TYR A 1 289 ? 2.957 -9.831 -21.035 1.00 86.44 289 TYR A CA 1
ATOM 2303 C C . TYR A 1 289 ? 3.818 -9.307 -19.879 1.00 86.44 289 TYR A C 1
ATOM 2305 O O . TYR A 1 289 ? 4.145 -8.125 -19.836 1.00 86.44 289 TYR A O 1
ATOM 2313 N N . GLN A 1 290 ? 4.239 -10.175 -18.954 1.00 83.06 290 GLN A N 1
ATOM 2314 C CA . GLN A 1 290 ? 5.123 -9.785 -17.848 1.00 83.06 290 GLN A CA 1
ATOM 2315 C C . GLN A 1 290 ? 6.480 -9.289 -18.351 1.00 83.06 290 GLN A C 1
ATOM 2317 O O . GLN A 1 290 ? 7.013 -8.299 -17.845 1.00 83.06 290 GLN A O 1
ATOM 2322 N N . GLN A 1 291 ? 7.030 -9.966 -19.358 1.00 84.88 291 GLN A N 1
ATOM 2323 C CA . GLN A 1 291 ? 8.279 -9.569 -19.986 1.00 84.88 291 GLN A CA 1
ATOM 2324 C C . GLN A 1 291 ? 8.130 -8.233 -20.724 1.00 84.88 291 GLN A C 1
ATOM 2326 O O . GLN A 1 291 ? 8.954 -7.349 -20.522 1.00 84.88 291 GLN A O 1
ATOM 2331 N N . GLU A 1 292 ? 7.057 -8.040 -21.495 1.00 82.38 292 GLU A N 1
ATOM 2332 C CA . GLU A 1 292 ? 6.758 -6.780 -22.182 1.00 82.38 292 GLU A CA 1
ATOM 2333 C C . GLU A 1 292 ? 6.619 -5.629 -21.186 1.00 82.38 292 GLU A C 1
ATOM 2335 O O . GLU A 1 292 ? 7.238 -4.589 -21.376 1.00 82.38 292 GLU A O 1
ATOM 2340 N N . ARG A 1 293 ? 5.904 -5.833 -20.072 1.00 80.88 293 ARG A N 1
ATOM 2341 C CA . ARG A 1 293 ? 5.794 -4.834 -18.999 1.00 80.88 293 ARG A CA 1
ATOM 2342 C C . ARG A 1 293 ? 7.144 -4.470 -18.400 1.00 80.88 293 ARG A C 1
ATOM 2344 O O . ARG A 1 293 ? 7.402 -3.294 -18.147 1.00 80.88 293 ARG A O 1
ATOM 2351 N N . LYS A 1 294 ? 7.989 -5.470 -18.148 1.00 78.81 294 LYS A N 1
ATOM 2352 C CA . LYS A 1 294 ? 9.340 -5.241 -17.638 1.00 78.81 294 LYS A CA 1
ATOM 2353 C C . LYS A 1 294 ? 10.156 -4.443 -18.651 1.00 78.81 294 LYS A C 1
ATOM 2355 O O . LYS A 1 294 ? 10.780 -3.458 -18.279 1.00 78.81 294 LYS A O 1
ATOM 2360 N N . GLU A 1 295 ? 10.115 -4.825 -19.921 1.00 79.88 295 GLU A N 1
ATOM 2361 C CA . GLU A 1 295 ? 10.822 -4.127 -20.992 1.00 79.88 295 GLU A CA 1
ATOM 2362 C C . GLU A 1 295 ? 10.291 -2.710 -21.219 1.00 79.88 295 GLU A C 1
ATOM 2364 O O . GLU A 1 295 ? 11.081 -1.808 -21.468 1.00 79.88 295 GLU A O 1
ATOM 2369 N N . ASP A 1 296 ? 8.982 -2.480 -21.114 1.00 76.00 296 ASP A N 1
ATOM 2370 C CA . ASP A 1 296 ? 8.378 -1.148 -21.158 1.00 76.00 296 ASP A CA 1
ATOM 2371 C C . ASP A 1 296 ? 8.861 -0.288 -19.997 1.00 76.00 296 ASP A C 1
ATOM 2373 O O . ASP A 1 296 ? 9.338 0.823 -20.224 1.00 76.00 296 ASP A O 1
ATOM 2377 N N . ALA A 1 297 ? 8.823 -0.817 -18.773 1.00 73.75 297 ALA A N 1
ATOM 2378 C CA . ALA A 1 297 ? 9.334 -0.122 -17.600 1.00 73.75 297 ALA A CA 1
ATOM 2379 C C . ALA A 1 297 ? 10.836 0.182 -17.739 1.00 73.75 297 ALA A C 1
ATOM 2381 O O . ALA A 1 297 ? 11.274 1.293 -17.442 1.00 73.75 297 ALA A O 1
ATOM 2382 N N . GLU A 1 298 ? 11.631 -0.764 -18.248 1.00 75.06 298 GLU A N 1
ATOM 2383 C CA . GLU A 1 298 ? 13.044 -0.541 -18.559 1.00 75.06 298 GLU A CA 1
ATOM 2384 C C . GLU A 1 298 ? 13.226 0.523 -19.645 1.00 75.06 298 GLU A C 1
ATOM 2386 O O . GLU A 1 298 ? 14.053 1.414 -19.483 1.00 75.06 298 GLU A O 1
ATOM 2391 N N . ARG A 1 299 ? 12.453 0.484 -20.736 1.00 73.31 299 ARG A N 1
ATOM 2392 C CA . ARG A 1 299 ? 12.516 1.483 -21.814 1.00 73.31 299 ARG A CA 1
ATOM 2393 C C . ARG A 1 299 ? 12.154 2.873 -21.309 1.00 73.31 299 ARG A C 1
ATOM 2395 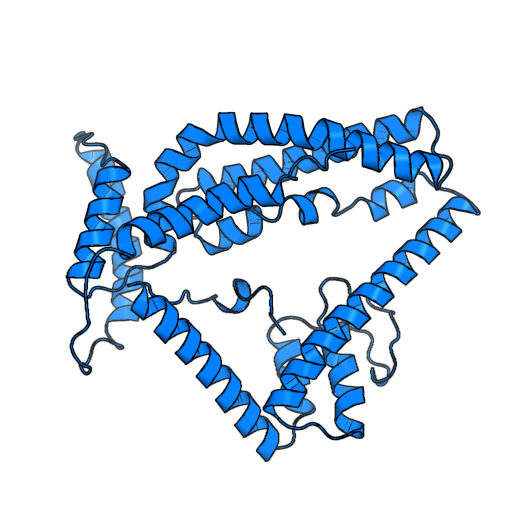O O . ARG A 1 299 ? 12.819 3.841 -21.675 1.00 73.31 299 ARG A O 1
ATOM 2402 N N . GLU A 1 300 ? 11.108 2.995 -20.500 1.00 70.06 300 GLU A N 1
ATOM 2403 C CA . GLU A 1 300 ? 10.696 4.263 -19.900 1.00 70.06 300 GLU A CA 1
ATOM 2404 C C . GLU A 1 300 ? 11.765 4.807 -18.954 1.00 70.06 300 GLU A C 1
ATOM 2406 O O . GLU A 1 300 ? 12.133 5.977 -19.066 1.00 70.06 300 GLU A O 1
ATOM 2411 N N . MET A 1 301 ? 12.329 3.958 -18.092 1.00 68.88 301 MET A N 1
ATOM 2412 C CA . MET A 1 301 ? 13.429 4.339 -17.204 1.00 68.88 301 MET A CA 1
ATOM 2413 C C . MET A 1 301 ? 14.670 4.757 -17.997 1.00 68.88 301 MET A C 1
ATOM 2415 O O . MET A 1 301 ? 15.182 5.854 -17.781 1.00 68.88 301 MET A O 1
ATOM 2419 N N . ARG A 1 302 ? 15.086 3.980 -19.004 1.00 73.62 302 ARG A N 1
ATOM 2420 C CA . ARG A 1 302 ? 16.236 4.312 -19.862 1.00 73.62 302 ARG A CA 1
ATOM 2421 C C . ARG A 1 302 ? 16.029 5.607 -20.648 1.00 73.62 302 ARG A C 1
ATOM 2423 O O . ARG A 1 302 ? 16.967 6.384 -20.785 1.00 73.62 302 ARG A O 1
ATOM 2430 N N . ARG A 1 303 ? 14.805 5.914 -21.106 1.00 67.69 303 ARG A N 1
ATOM 2431 C CA . ARG A 1 303 ? 14.480 7.226 -21.715 1.00 67.69 303 ARG A CA 1
ATOM 2432 C C . ARG A 1 303 ? 14.730 8.396 -20.762 1.00 67.69 303 ARG A C 1
ATOM 2434 O O . ARG A 1 303 ? 14.968 9.507 -21.223 1.00 67.69 303 ARG A O 1
ATOM 2441 N N . MET A 1 304 ? 14.664 8.151 -19.457 1.00 65.62 304 MET A N 1
ATOM 2442 C CA . MET A 1 304 ? 14.980 9.118 -18.407 1.00 65.62 304 MET A CA 1
ATOM 2443 C C . MET A 1 304 ? 16.444 9.029 -17.933 1.00 65.62 304 MET A C 1
ATOM 2445 O O . MET A 1 304 ? 16.826 9.775 -17.034 1.00 65.62 304 MET A O 1
ATOM 2449 N N . GLY A 1 305 ? 17.266 8.152 -18.527 1.00 69.00 305 GLY A N 1
ATOM 2450 C CA . GLY A 1 305 ? 18.640 7.872 -18.095 1.00 69.00 305 GLY A CA 1
ATOM 2451 C C . GLY A 1 305 ? 18.729 7.025 -16.822 1.00 69.00 305 GLY A C 1
ATOM 2452 O O . GLY A 1 305 ? 19.726 7.093 -16.104 1.00 69.00 305 GLY A O 1
ATOM 2453 N N . LEU A 1 306 ? 17.664 6.288 -16.499 1.00 73.94 306 LEU A N 1
ATOM 2454 C CA . LEU A 1 306 ? 17.527 5.529 -15.262 1.00 73.94 306 LEU A CA 1
ATOM 2455 C C . LEU A 1 306 ? 17.565 4.017 -15.496 1.00 73.94 306 LEU A C 1
ATOM 2457 O O . LEU A 1 306 ? 17.084 3.528 -16.518 1.00 73.94 306 LEU A O 1
ATOM 2461 N N . SER A 1 307 ? 18.048 3.272 -14.501 1.00 75.50 307 SER A N 1
ATOM 2462 C CA . SER A 1 307 ? 17.941 1.811 -14.453 1.00 75.50 307 SER A CA 1
ATOM 2463 C C . SER A 1 307 ? 16.759 1.345 -13.602 1.00 75.50 307 SER A C 1
ATOM 2465 O O . SER A 1 307 ? 16.405 1.944 -12.581 1.00 75.50 307 SER A O 1
ATOM 2467 N N . LEU A 1 308 ? 16.133 0.247 -14.035 1.00 73.25 308 LEU A N 1
ATOM 2468 C CA . LEU A 1 308 ? 15.022 -0.373 -13.322 1.00 73.25 308 LEU A CA 1
ATOM 2469 C C . LEU A 1 308 ? 15.551 -1.092 -12.060 1.00 73.25 308 LEU A C 1
ATOM 2471 O O . LEU A 1 308 ? 16.446 -1.931 -12.172 1.00 73.25 308 LEU A O 1
ATOM 2475 N N . PRO A 1 309 ? 15.030 -0.803 -10.854 1.00 66.56 309 PRO A N 1
ATOM 2476 C CA . PRO A 1 309 ? 15.489 -1.467 -9.635 1.00 66.56 309 PRO A CA 1
ATOM 2477 C C . PRO A 1 309 ? 15.094 -2.951 -9.602 1.00 66.56 309 PRO A C 1
ATOM 2479 O O . PRO A 1 309 ? 14.068 -3.349 -10.154 1.00 66.56 309 PRO A O 1
ATOM 2482 N N . LYS A 1 310 ? 15.880 -3.776 -8.890 1.00 66.75 310 LYS A N 1
ATOM 2483 C CA . LYS A 1 310 ? 15.641 -5.231 -8.770 1.00 66.75 310 LYS A CA 1
ATOM 2484 C C . LYS A 1 310 ? 14.232 -5.557 -8.257 1.00 66.75 310 LYS A C 1
ATOM 2486 O O . LYS A 1 310 ? 13.592 -6.467 -8.774 1.00 66.75 310 LYS A O 1
ATOM 2491 N N . ASP A 1 311 ? 13.722 -4.748 -7.331 1.00 63.62 311 ASP A N 1
ATOM 2492 C CA . ASP A 1 311 ? 12.394 -4.910 -6.733 1.00 63.62 311 ASP A CA 1
ATOM 2493 C C . ASP A 1 311 ? 11.331 -3.989 -7.362 1.00 63.62 311 ASP A C 1
ATOM 2495 O O . ASP A 1 311 ? 10.417 -3.525 -6.680 1.00 63.62 311 ASP A O 1
ATOM 2499 N N . TRP A 1 312 ? 11.429 -3.686 -8.663 1.00 66.94 312 TRP A N 1
ATOM 2500 C CA . TRP A 1 312 ? 10.487 -2.790 -9.359 1.00 66.94 312 TRP A CA 1
ATOM 2501 C C . TRP A 1 312 ? 9.016 -3.203 -9.227 1.00 66.94 312 TRP A C 1
ATOM 2503 O O . TRP A 1 312 ? 8.133 -2.350 -9.226 1.00 66.94 312 TRP A O 1
ATOM 2513 N N . GLN A 1 313 ? 8.753 -4.497 -9.041 1.00 60.78 313 GLN A N 1
ATOM 2514 C CA . GLN A 1 313 ? 7.416 -5.044 -8.797 1.00 60.78 313 GLN A CA 1
ATOM 2515 C C . GLN A 1 313 ? 6.769 -4.478 -7.520 1.00 60.78 313 GLN A C 1
ATOM 2517 O O . GLN A 1 313 ? 5.552 -4.503 -7.388 1.00 60.78 313 GLN A O 1
ATOM 2522 N N . LEU A 1 314 ? 7.567 -3.961 -6.575 1.00 56.12 314 LEU A N 1
ATOM 2523 C CA . LEU A 1 314 ? 7.085 -3.279 -5.368 1.00 56.12 314 LEU A CA 1
ATOM 2524 C C . LEU A 1 314 ? 6.720 -1.806 -5.612 1.00 56.12 314 LEU A C 1
ATOM 2526 O O . LEU A 1 314 ? 5.992 -1.223 -4.803 1.00 56.12 314 LEU A O 1
ATOM 2530 N N . LEU A 1 315 ? 7.269 -1.206 -6.675 1.00 51.12 315 LEU A N 1
ATOM 2531 C CA . LEU A 1 315 ? 7.002 0.170 -7.114 1.00 51.12 315 LEU A CA 1
ATOM 2532 C C . LEU A 1 315 ? 5.791 0.248 -8.040 1.00 51.12 315 LEU A C 1
ATOM 2534 O O . LEU A 1 315 ? 5.139 1.286 -8.122 1.00 51.12 315 LEU A O 1
ATOM 2538 N N . ASP A 1 316 ? 5.477 -0.860 -8.700 1.00 54.22 316 ASP A N 1
ATOM 2539 C CA . ASP A 1 316 ? 4.180 -1.076 -9.308 1.00 54.22 316 ASP A CA 1
ATOM 2540 C C . ASP A 1 316 ? 3.159 -1.246 -8.169 1.00 54.22 316 ASP A C 1
ATOM 2542 O O . ASP A 1 316 ? 2.843 -2.351 -7.740 1.00 54.22 316 ASP A O 1
ATOM 2546 N N . ASP A 1 317 ? 2.645 -0.136 -7.626 1.00 43.09 317 ASP A N 1
ATOM 2547 C CA . ASP A 1 317 ? 1.483 -0.155 -6.717 1.00 43.09 317 ASP A CA 1
ATOM 2548 C C . ASP A 1 317 ? 0.236 -0.764 -7.400 1.00 43.09 317 ASP A C 1
ATOM 2550 O O . ASP A 1 317 ? -0.768 -1.068 -6.754 1.00 43.09 317 ASP A O 1
ATOM 2554 N N . GLU A 1 318 ? 0.323 -1.018 -8.710 1.00 40.00 318 GLU A N 1
ATOM 2555 C CA . GLU A 1 318 ? -0.574 -1.872 -9.480 1.00 40.00 318 GLU A CA 1
ATOM 2556 C C . GLU A 1 318 ? -0.197 -3.358 -9.489 1.00 40.00 318 GLU A C 1
ATOM 2558 O O . GLU A 1 318 ? -0.721 -4.106 -10.320 1.00 40.00 318 GLU A O 1
ATOM 2563 N N . GLY A 1 319 ? 0.633 -3.803 -8.543 1.00 38.16 319 GLY A N 1
ATOM 2564 C CA . GLY A 1 319 ? 0.931 -5.207 -8.320 1.00 38.16 319 GLY A CA 1
ATOM 2565 C C . GLY A 1 319 ? -0.338 -6.045 -8.454 1.00 38.16 319 GLY A C 1
ATOM 2566 O O . GLY A 1 319 ? -1.408 -5.678 -7.939 1.00 38.16 319 GLY A O 1
ATOM 2567 N N . PHE A 1 320 ? -0.231 -7.143 -9.204 1.00 37.69 320 PHE A N 1
ATOM 2568 C CA . PHE A 1 320 ? -1.196 -8.244 -9.151 1.00 37.69 320 PHE A CA 1
ATOM 2569 C C . PHE A 1 320 ? -1.510 -8.619 -7.704 1.00 37.69 320 PHE A C 1
ATOM 2571 O O . PHE A 1 320 ? -0.753 -8.204 -6.796 1.00 37.69 320 PHE A O 1
#

pLDDT: mean 73.54, std 20.5, range [26.05, 96.19]

Secondary structure (DSSP, 8-state):
---PPPTHHHHHHHHHHHHHHHHHHHTS---------S-TTTHHHHHHHHHHHHHHHHHHHHHS-------HHHHHHHHHHHHHTT--EEHHHHHHHHHHHHHHHHHHHHHHHHHHHHHHHHHHHHHHHHHTT--HHHHHHHHHHHHHHHHHHHHHHHHHHH-SS--HHHHHHHT-HHHHTTTTHHHHHHTT--HHHHHHHHHHHHHHHHHHHHHHHHHHHHHHHHHH---HHHHHHHHHHHHHTSTT--TT---TT-TT------HHHHHHHHHHHS-HHHHHHHHHHHHHHHHHHHHHHHHTTEEPPTTGGGT-TT--

Sequence (320 aa):
MTKSPGMRQYLGLAIGLLVGVAGALLFQQSLPPEEGSMQEQLEEVEAELRVVSQRNAVLEAEGTGRRGRRSVRDGMRTIAEKIRDGEDVSLDDIFWTMKPWMRDMAPLFDRMRALDQDNNFDALAGDLSRRYDLSPRDERALKDWLVRKSEENAREFNEVIFSDTSGFVDFVRASRFDEQDLVGIDEFMESRLEGEELAQFKAERLGERISHVQAEANRRLHRIDGAVDLDNDQLDEMFGVMARGSKRFEPGMEFDGMGGETGRLEGADREAAIRAVLRPDQLRRYEAYQQERKEDAEREMRRMGLSLPKDWQLLDDEGF